Protein AF-0000000069108229 (afdb_homodimer)

Organism: Magallana gigas (NCBI:txid29159)

Foldseek 3Di:
DQLVLQLLVVLLVCVVVVHPAFFSLVSNVVSCVVPPVLQADDVVVVVSCVVSVPTGTSLVVLCVCVVNDPPCSVVSNVVSVVVCVPCVVVVVVVVVVCVVVVVPDSHHD/DQLVLQLLVVLLVCVVVVHPAFFSLVSNVVSCVVPPVLQADDVVVVVSCVVSVPTGTSLVVLCVCVVNDPPCSVVSNVVSVVVCVPCVVVVVVVVVVCVVVVVPDSHHD

Sequence (218 aa):
LNFLRTFMQILIKEYREGSKEESMKHIINAAYEATLKKYHGFIVKKVFSGVSGFAPYRKDYLLKMALGKEGQEEQVIKDMEAYLDTMSPVIDVMSQLYKDKGLDTDEKVLNFLRTFMQILIKEYREGSKEESMKHIINAAYEATLKKYHGFIVKKVFSGVSGFAPYRKDYLLKMALGKEGQEEQVIKDMEAYLDTMSPVIDVMSQLYKDKGLDTDEKV

InterPro domains:
  IPR014830 Glycolipid transfer protein domain [PF08718] (1-65)
  IPR014830 Glycolipid transfer protein domain [PTHR10219] (1-95)
  IPR036497 Glycolipid transfer protein superfamily [G3DSA:1.10.3520.10] (1-109)
  IPR036497 Glycolipid transfer protein superfamily [SSF110004] (1-108)

pLDDT: mean 92.15, std 7.21, range [62.38, 98.25]

Secondary structure (DSSP, 8-state):
-HHHHHHHHHHHHHHHHT----B-HHHHHHHHHHHTGGG--HHHHHHHHHHHTTPPBHHHHHHHHTTT-TT-HHHHHHHHHHHHHHHHHHHHHHHHHHHHTT-------/-HHHHHHHHHHHHHHHHT----B-HHHHHHHHHHHTGGG--HHHHHHHHHHHTTPPBHHHHHHHHTTT-TT-HHHHHHHHHHHHHHHHHHHHHHHHHHHHTT-------

Radius of gyration: 17.84 Å; Cα contacts (8 Å, |Δi|>4): 189; chains: 2; bounding box: 44×44×38 Å

Nearest PDB structures (foldseek):
  1tfj-assembly1_A  TM=8.860E-01  e=2.848E-05  Bos taurus
  3s0i-assembly1_A-2  TM=8.609E-01  e=2.848E-05  Homo sapiens
  2evt-assembly1_A  TM=8.575E-01  e=3.657E-05  Homo sapiens
  3ric-assembly1_A  TM=8.061E-01  e=4.410E-05  Homo sapiens
  4gvt-assembly1_A  TM=7.821E-01  e=8.237E-05  Homo sapiens

Solvent-accessible surface area (backbone atoms only — not comparable to full-atom values): 11791 Å² total; per-residue (Å²): 107,65,42,57,51,43,32,49,51,49,50,45,49,40,59,74,69,62,58,85,74,44,67,35,40,65,44,53,49,52,19,36,63,74,59,48,46,72,36,41,30,72,68,55,46,37,58,48,49,29,54,49,73,44,47,49,42,46,69,59,33,42,29,46,56,40,73,67,40,81,92,35,53,66,57,52,48,48,51,53,50,55,49,46,69,64,43,48,63,53,52,50,52,50,53,49,53,34,51,72,69,61,67,66,56,76,60,62,82,107,64,41,59,51,44,32,48,50,49,49,47,50,39,59,74,68,62,57,84,72,44,67,34,39,65,44,53,50,51,20,36,63,74,59,47,48,73,36,42,30,71,66,54,47,38,58,48,50,29,53,47,73,44,47,48,42,46,69,60,33,44,29,46,56,40,72,67,39,80,92,36,53,67,57,52,48,50,51,51,48,55,48,46,70,64,43,47,64,53,52,52,53,51,53,50,52,33,50,74,69,61,68,66,58,76,60,62,82

Structure (mmCIF, N/CA/C/O backbone):
data_AF-0000000069108229-model_v1
#
loop_
_entity.id
_entity.type
_entity.pdbx_description
1 polymer 'GLTP domain-containing protein'
#
loop_
_atom_site.group_PDB
_atom_site.id
_atom_site.type_symbol
_atom_site.label_atom_id
_atom_site.label_alt_id
_atom_site.label_comp_id
_atom_site.label_asym_id
_atom_site.label_entity_id
_atom_site.label_seq_id
_atom_site.pdbx_PDB_ins_code
_atom_site.Cartn_x
_atom_site.Cartn_y
_atom_site.Cartn_z
_atom_site.occupancy
_atom_site.B_iso_or_equiv
_atom_site.auth_seq_id
_atom_site.auth_comp_id
_atom_site.auth_asym_id
_atom_site.auth_atom_id
_atom_site.pdbx_PDB_model_num
ATOM 1 N N . LEU A 1 1 ? -7.863 2.797 4.195 1 81.12 1 LEU A N 1
ATOM 2 C CA . LEU A 1 1 ? -7.879 4.168 4.695 1 81.12 1 LEU A CA 1
ATOM 3 C C . LEU A 1 1 ? -7.285 4.246 6.098 1 81.12 1 LEU A C 1
ATOM 5 O O . LEU A 1 1 ? -6.566 5.195 6.422 1 81.12 1 LEU A O 1
ATOM 9 N N . ASN A 1 2 ? -7.5 3.096 6.812 1 90.44 2 ASN A N 1
ATOM 10 C CA . ASN A 1 2 ? -6.941 3.115 8.164 1 90.44 2 ASN A CA 1
ATOM 11 C C . ASN A 1 2 ? -5.418 3.076 8.133 1 90.44 2 ASN A C 1
ATOM 13 O O . ASN A 1 2 ? -4.762 3.719 8.961 1 90.44 2 ASN A O 1
ATOM 17 N N . PHE A 1 3 ? -4.941 2.34 7.195 1 94.69 3 PHE A N 1
ATOM 18 C CA . PHE A 1 3 ? -3.492 2.266 7.051 1 94.69 3 PHE A CA 1
ATOM 19 C C . PHE A 1 3 ? -2.91 3.637 6.73 1 94.69 3 PHE A C 1
ATOM 21 O O . PHE A 1 3 ? -1.978 4.094 7.395 1 94.69 3 PHE A O 1
ATOM 28 N N . LEU A 1 4 ? -3.465 4.34 5.77 1 95.5 4 LEU A N 1
ATOM 29 C CA . LEU A 1 4 ? -2.973 5.641 5.332 1 95.5 4 LEU A CA 1
ATOM 30 C C . LEU A 1 4 ? -3.072 6.664 6.461 1 95.5 4 LEU A C 1
ATOM 32 O O . LEU A 1 4 ? -2.15 7.457 6.668 1 95.5 4 LEU A O 1
ATOM 36 N N . ARG A 1 5 ? -4.16 6.59 7.113 1 96 5 ARG A N 1
ATOM 37 C CA . ARG A 1 5 ? -4.348 7.492 8.242 1 96 5 ARG A CA 1
ATOM 38 C C . ARG A 1 5 ? -3.262 7.285 9.297 1 96 5 ARG A C 1
ATOM 40 O O . ARG A 1 5 ? -2.617 8.242 9.727 1 96 5 ARG A O 1
ATOM 47 N N . THR A 1 6 ? -3.041 6.051 9.703 1 97.38 6 THR A N 1
ATOM 48 C CA . THR A 1 6 ? -2.055 5.73 10.727 1 97.38 6 THR A CA 1
ATOM 49 C C . THR A 1 6 ? -0.646 6.07 10.242 1 97.38 6 THR A C 1
ATOM 51 O O . THR A 1 6 ? 0.153 6.629 11 1 97.38 6 THR A O 1
ATOM 54 N N . PHE A 1 7 ? -0.362 5.766 9.008 1 97.62 7 PHE A N 1
ATOM 55 C CA . PHE A 1 7 ? 0.916 6.102 8.391 1 97.62 7 PHE A CA 1
ATOM 56 C C . PHE A 1 7 ? 1.184 7.602 8.484 1 97.62 7 PHE A C 1
ATOM 58 O O . PHE A 1 7 ? 2.236 8.016 8.969 1 97.62 7 PHE A O 1
ATOM 65 N N . MET A 1 8 ? 0.216 8.43 8.109 1 97.94 8 MET A N 1
ATOM 66 C CA . MET A 1 8 ? 0.376 9.883 8.125 1 97.94 8 MET A CA 1
ATOM 67 C C . MET A 1 8 ? 0.5 10.406 9.555 1 97.94 8 MET A C 1
ATOM 69 O O . MET A 1 8 ? 1.274 11.328 9.82 1 97.94 8 MET A O 1
ATOM 73 N N . GLN A 1 9 ? -0.278 9.797 10.422 1 98.19 9 GLN A N 1
ATOM 74 C CA . GLN A 1 9 ? -0.229 10.219 11.812 1 98.19 9 GLN A CA 1
ATOM 75 C C . GLN A 1 9 ? 1.161 10.008 12.406 1 98.19 9 GLN A C 1
ATOM 77 O O . GLN A 1 9 ? 1.698 10.891 13.078 1 98.19 9 GLN A O 1
ATOM 82 N N . ILE A 1 10 ? 1.743 8.875 12.188 1 98.19 10 ILE A N 1
ATOM 83 C CA . ILE A 1 10 ? 3.066 8.562 12.711 1 98.19 10 ILE A CA 1
ATOM 84 C C . ILE A 1 10 ? 4.109 9.477 12.062 1 98.19 10 ILE A C 1
ATOM 86 O O . ILE A 1 10 ? 4.977 10.023 12.742 1 98.19 10 ILE A O 1
ATOM 90 N N . LEU A 1 11 ? 4.016 9.664 10.758 1 97.75 11 LEU A N 1
ATOM 91 C CA . LEU A 1 11 ? 4.949 10.523 10.031 1 97.75 11 LEU A CA 1
ATOM 92 C C . LEU A 1 11 ? 4.906 11.945 10.57 1 97.75 11 LEU A C 1
ATOM 94 O O . LEU A 1 11 ? 5.949 12.539 10.859 1 97.75 11 LEU A O 1
ATOM 98 N N . ILE A 1 12 ? 3.715 12.484 10.734 1 98 12 ILE A N 1
ATOM 99 C CA . ILE A 1 12 ? 3.52 13.844 11.227 1 98 12 ILE A CA 1
ATOM 100 C C . ILE A 1 12 ? 4.09 13.969 12.633 1 98 12 ILE A C 1
ATOM 102 O O . ILE A 1 12 ? 4.805 14.93 12.938 1 98 12 ILE A O 1
ATOM 106 N N . LYS A 1 13 ? 3.709 13.008 13.461 1 98.12 13 LYS A N 1
ATOM 107 C CA . LYS A 1 13 ? 4.195 13.031 14.844 1 98.12 13 LYS A CA 1
ATOM 108 C C . LYS A 1 13 ? 5.719 13.055 14.883 1 98.12 13 LYS A C 1
ATOM 110 O O . LYS A 1 13 ? 6.309 13.867 15.602 1 98.12 13 LYS A O 1
ATOM 115 N N . GLU A 1 14 ? 6.34 12.211 14.172 1 97.06 14 GLU A N 1
ATOM 116 C CA . GLU A 1 14 ? 7.797 12.156 14.172 1 97.06 14 GLU A CA 1
ATOM 117 C C . GLU A 1 14 ? 8.398 13.445 13.625 1 97.06 14 GLU A C 1
ATOM 119 O O . GLU A 1 14 ? 9.422 13.93 14.125 1 97.06 14 GLU A O 1
ATOM 124 N N . TYR A 1 15 ? 7.797 13.906 12.586 1 96.44 15 TYR A N 1
ATOM 125 C CA . TYR A 1 15 ? 8.266 15.164 12.016 1 96.44 15 TYR A CA 1
ATOM 126 C C . TYR A 1 15 ? 8.188 16.297 13.031 1 96.44 15 TYR A C 1
ATOM 128 O O . 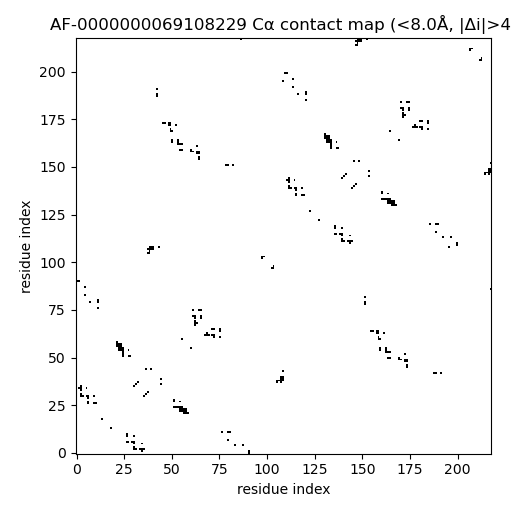TYR A 1 15 ? 9.148 17.047 13.203 1 96.44 15 TYR A O 1
ATOM 136 N N . ARG A 1 16 ? 7.066 16.391 13.727 1 97.19 16 ARG A N 1
ATOM 137 C CA . ARG A 1 16 ? 6.828 17.453 14.695 1 97.19 16 ARG A CA 1
ATOM 138 C C . ARG A 1 16 ? 7.738 17.297 15.906 1 97.19 16 ARG A C 1
ATOM 140 O O . ARG A 1 16 ? 8.148 18.297 16.516 1 97.19 16 ARG A O 1
ATOM 147 N N . GLU A 1 17 ? 8.109 16.125 16.25 1 97.19 17 GLU A N 1
ATOM 148 C CA . GLU A 1 17 ? 8.984 15.859 17.391 1 97.19 17 GLU A CA 1
ATOM 149 C C . GLU A 1 17 ? 10.445 16.078 17.016 1 97.19 17 GLU A C 1
ATOM 151 O O . GLU A 1 17 ? 11.32 16.047 17.891 1 97.19 17 GLU A O 1
ATOM 156 N N . GLY A 1 18 ? 10.727 16.297 15.82 1 94.88 18 GLY A N 1
ATOM 157 C CA . GLY A 1 18 ? 12.102 16.516 15.391 1 94.88 18 GLY A CA 1
ATOM 158 C C . GLY A 1 18 ? 12.945 15.266 15.414 1 94.88 18 GLY A C 1
ATOM 159 O O . GLY A 1 18 ? 14.133 15.312 15.758 1 94.88 18 GLY A O 1
ATOM 160 N N . SER A 1 19 ? 12.32 14.18 15.102 1 93.06 19 SER A N 1
ATOM 161 C CA . SER A 1 19 ? 13.039 12.906 15.109 1 93.06 19 SER A CA 1
ATOM 162 C C . SER A 1 19 ? 14.211 12.93 14.125 1 93.06 19 SER A C 1
ATOM 164 O O . SER A 1 19 ? 14.086 13.469 13.023 1 93.06 19 SER A O 1
ATOM 166 N N . LYS A 1 20 ? 15.297 12.281 14.516 1 92.94 20 LYS A N 1
ATOM 167 C CA . LYS A 1 20 ? 16.484 12.195 13.656 1 92.94 20 LYS A CA 1
ATOM 168 C C . LYS A 1 20 ? 16.453 10.93 12.812 1 92.94 20 LYS A C 1
ATOM 170 O O . LYS A 1 20 ? 17.312 10.734 11.953 1 92.94 20 LYS A O 1
ATOM 175 N N . GLU A 1 21 ? 15.438 10.102 13.078 1 90.19 21 GLU A N 1
ATOM 176 C CA . GLU A 1 21 ? 15.297 8.891 12.273 1 90.19 21 GLU A CA 1
ATOM 177 C C . GLU A 1 21 ? 14.906 9.219 10.836 1 90.19 21 GLU A C 1
ATOM 179 O O . GLU A 1 21 ? 13.883 9.859 10.602 1 90.19 21 GLU A O 1
ATOM 184 N N . GLU A 1 22 ? 15.734 8.703 9.914 1 90.88 22 GLU A N 1
ATOM 185 C CA . GLU A 1 22 ? 15.5 9.078 8.523 1 90.88 22 GLU A CA 1
ATOM 186 C C . GLU A 1 22 ? 14.734 7.984 7.781 1 90.88 22 GLU A C 1
ATOM 188 O O . GLU A 1 22 ? 13.945 8.281 6.875 1 90.88 22 GLU A O 1
ATOM 193 N N . SER A 1 23 ? 14.961 6.781 8.227 1 92.56 23 SER A N 1
ATOM 194 C CA . SER A 1 23 ? 14.258 5.699 7.547 1 92.56 23 SER A CA 1
ATOM 195 C C . SER A 1 23 ? 12.773 5.703 7.887 1 92.56 23 SER A C 1
ATOM 197 O O . SER A 1 23 ? 12.398 5.902 9.047 1 92.56 23 SER A O 1
ATOM 199 N N . MET A 1 24 ? 11.93 5.48 6.895 1 95.81 24 MET A N 1
ATOM 200 C CA . MET A 1 24 ? 10.484 5.453 7.121 1 95.81 24 MET A CA 1
ATOM 201 C C . MET A 1 24 ? 9.992 4.023 7.305 1 95.81 24 MET A C 1
ATOM 203 O O . MET A 1 24 ? 8.789 3.791 7.469 1 95.81 24 MET A O 1
ATOM 207 N N . LYS A 1 25 ? 10.867 3.059 7.238 1 94.94 25 LYS A N 1
ATOM 208 C CA . LYS A 1 25 ? 10.492 1.651 7.344 1 94.94 25 LYS A CA 1
ATOM 209 C C . LYS A 1 25 ? 9.672 1.392 8.602 1 94.94 25 LYS A C 1
ATOM 211 O O . LYS A 1 25 ? 8.648 0.706 8.555 1 94.94 25 LYS A O 1
ATOM 216 N N . HIS A 1 26 ? 10.141 1.94 9.68 1 96.69 26 HIS A N 1
ATOM 217 C CA . HIS A 1 26 ? 9.445 1.69 10.938 1 96.69 26 HIS A CA 1
ATOM 218 C C . HIS A 1 26 ? 8.062 2.324 10.938 1 96.69 26 HIS A C 1
ATOM 220 O O . HIS A 1 26 ? 7.137 1.804 11.57 1 96.69 26 HIS A O 1
ATOM 226 N N . ILE A 1 27 ? 7.875 3.455 10.25 1 97.19 27 ILE A N 1
ATOM 227 C CA . ILE A 1 27 ? 6.578 4.113 10.148 1 97.19 27 ILE A CA 1
ATOM 228 C C . ILE A 1 27 ? 5.609 3.232 9.359 1 97.19 27 ILE A C 1
ATOM 230 O O . ILE A 1 27 ? 4.492 2.971 9.812 1 97.19 27 ILE A O 1
ATOM 234 N N . ILE A 1 28 ? 6.102 2.711 8.227 1 96.88 28 ILE A N 1
ATOM 235 C CA . ILE A 1 28 ? 5.293 1.866 7.355 1 96.88 28 ILE A CA 1
ATOM 236 C C . ILE A 1 28 ? 4.934 0.572 8.078 1 96.88 28 ILE A C 1
ATOM 238 O O . ILE A 1 28 ? 3.768 0.168 8.102 1 96.88 28 ILE A O 1
ATOM 242 N N . ASN A 1 29 ? 5.855 -0.024 8.727 1 97.06 29 ASN A N 1
ATOM 243 C CA . ASN A 1 29 ? 5.625 -1.288 9.414 1 97.06 29 ASN A CA 1
ATOM 244 C C . ASN A 1 29 ? 4.699 -1.111 10.617 1 97.06 29 ASN A C 1
ATOM 246 O O . ASN A 1 29 ? 3.861 -1.972 10.891 1 97.06 29 ASN A O 1
ATOM 250 N N . ALA A 1 30 ? 4.879 -0.021 11.352 1 97.5 30 ALA A N 1
ATOM 251 C CA . ALA A 1 30 ? 4.004 0.238 12.492 1 97.5 30 ALA A CA 1
ATOM 252 C C . ALA A 1 30 ? 2.557 0.419 12.039 1 97.5 30 ALA A C 1
ATOM 254 O O . ALA A 1 30 ? 1.635 -0.113 12.664 1 97.5 30 ALA A O 1
ATOM 255 N N . ALA A 1 31 ? 2.387 1.203 10.984 1 97.44 31 ALA A N 1
ATOM 256 C CA . ALA A 1 31 ? 1.04 1.386 10.445 1 97.44 31 ALA A CA 1
ATOM 257 C C . ALA A 1 31 ? 0.45 0.058 9.977 1 97.44 31 ALA A C 1
ATOM 259 O O . ALA A 1 31 ? -0.721 -0.232 10.234 1 97.44 31 ALA A O 1
ATOM 260 N N . TYR A 1 32 ? 1.235 -0.779 9.352 1 96.81 32 TYR A N 1
ATOM 261 C CA . TYR A 1 32 ? 0.807 -2.08 8.852 1 96.81 32 TYR A CA 1
ATOM 262 C C . TYR A 1 32 ? 0.392 -2.994 10 1 96.81 32 TYR A C 1
ATOM 264 O O . TYR A 1 32 ? -0.683 -3.598 9.969 1 96.81 32 TYR A O 1
ATOM 272 N N . GLU A 1 33 ? 1.222 -3.092 11 1 97.38 33 GLU A N 1
ATOM 273 C CA . GLU A 1 33 ? 0.964 -3.941 12.156 1 97.38 33 GLU A CA 1
ATOM 274 C C . GLU A 1 33 ? -0.32 -3.527 12.867 1 97.38 33 GLU A C 1
ATOM 276 O O . GLU A 1 33 ? -1.097 -4.379 13.305 1 97.38 33 GLU A O 1
ATOM 281 N N . ALA A 1 34 ? -0.604 -2.283 12.844 1 96.44 34 ALA A N 1
ATOM 282 C CA . ALA A 1 34 ? -1.733 -1.761 13.609 1 96.44 34 ALA A CA 1
ATOM 283 C C . ALA A 1 34 ? -3.035 -1.891 12.82 1 96.44 34 ALA A C 1
ATOM 285 O O . ALA A 1 34 ? -4.125 -1.84 13.398 1 96.44 34 ALA A O 1
ATOM 286 N N . THR A 1 35 ? -2.969 -2.086 11.5 1 93.56 35 THR A N 1
ATOM 287 C CA . THR A 1 35 ? -4.211 -1.896 10.758 1 93.56 35 THR A CA 1
ATOM 288 C C . THR A 1 35 ? -4.488 -3.09 9.852 1 93.56 35 THR A C 1
ATOM 290 O O . THR A 1 35 ? -5.629 -3.549 9.75 1 93.56 35 THR A O 1
ATOM 293 N N . LEU A 1 36 ? -3.414 -3.609 9.148 1 92.69 36 LEU A N 1
ATOM 294 C CA . LEU A 1 36 ? -3.697 -4.52 8.039 1 92.69 36 LEU A CA 1
ATOM 295 C C . LEU A 1 36 ? -3.191 -5.922 8.344 1 92.69 36 LEU A C 1
ATOM 297 O O . LEU A 1 36 ? -3.775 -6.91 7.895 1 92.69 36 LEU A O 1
ATOM 301 N N . LYS A 1 37 ? -2.207 -6.055 9.102 1 95 37 LYS A N 1
ATOM 302 C CA . LYS A 1 37 ? -1.477 -7.305 9.266 1 95 37 LYS A CA 1
ATOM 303 C C . LYS A 1 37 ? -2.396 -8.422 9.75 1 95 37 LYS A C 1
ATOM 305 O O . LYS A 1 37 ? -2.295 -9.562 9.297 1 95 37 LYS A O 1
ATOM 310 N N . LYS A 1 38 ? -3.299 -8.141 10.555 1 92.94 38 LYS A N 1
ATOM 311 C CA . LYS A 1 38 ? -4.148 -9.148 11.188 1 92.94 38 LYS A CA 1
ATOM 312 C C . LYS A 1 38 ? -5.09 -9.789 10.172 1 92.94 38 LYS A C 1
ATOM 314 O O . LYS A 1 38 ? -5.578 -10.906 10.383 1 92.94 38 LYS A O 1
ATOM 319 N N . TYR A 1 39 ? -5.363 -9.141 9.055 1 90.69 39 TYR A N 1
ATOM 320 C CA . TYR A 1 39 ? -6.289 -9.648 8.047 1 90.69 39 TYR A CA 1
ATOM 321 C C . TYR A 1 39 ? -5.539 -10.367 6.93 1 90.69 39 TYR A C 1
ATOM 323 O O . TYR A 1 39 ? -6.152 -11 6.066 1 90.69 39 TYR A O 1
ATOM 331 N N . HIS A 1 40 ? -4.172 -10.281 6.914 1 92.44 40 HIS A N 1
ATOM 332 C CA . HIS A 1 40 ? -3.385 -10.742 5.781 1 92.44 40 HIS A CA 1
ATOM 333 C C . HIS A 1 40 ? -2.701 -12.07 6.09 1 92.44 40 HIS A C 1
ATOM 335 O O . HIS A 1 40 ? -2.066 -12.219 7.137 1 92.44 40 HIS A O 1
ATOM 341 N N . GLY A 1 41 ? -2.893 -13.055 5.223 1 92.94 41 GLY A N 1
ATOM 342 C CA . GLY A 1 41 ? -2.191 -14.32 5.336 1 92.94 41 GLY A CA 1
ATOM 343 C C . GLY A 1 41 ? -0.731 -14.234 4.934 1 92.94 41 GLY A C 1
ATOM 344 O O . GLY A 1 41 ? -0.225 -13.141 4.652 1 92.94 41 GLY A O 1
ATOM 345 N N . PHE A 1 42 ? -0.164 -15.359 4.855 1 92.62 42 PHE A N 1
ATOM 346 C CA . PHE A 1 42 ? 1.283 -15.453 4.703 1 92.62 42 PHE A CA 1
ATOM 347 C C . PHE A 1 42 ? 1.731 -14.828 3.391 1 92.62 42 PHE A C 1
ATOM 349 O O . PHE A 1 42 ? 2.693 -14.055 3.361 1 92.62 42 PHE A O 1
ATOM 356 N N . ILE A 1 43 ? 1.078 -15.07 2.326 1 93.19 43 ILE A N 1
ATOM 357 C CA . ILE A 1 43 ? 1.525 -14.586 1.023 1 93.19 43 ILE A CA 1
ATOM 358 C C . ILE A 1 43 ? 1.393 -13.07 0.959 1 93.19 43 ILE A C 1
ATOM 360 O O . ILE A 1 43 ? 2.316 -12.375 0.526 1 93.19 43 ILE A O 1
ATOM 364 N N . VAL A 1 44 ? 0.279 -12.516 1.355 1 94.44 44 VAL A N 1
ATOM 365 C CA . VAL A 1 44 ? 0.054 -11.078 1.313 1 94.44 44 VAL A CA 1
ATOM 366 C C . VAL A 1 44 ? 1.055 -10.367 2.225 1 94.44 44 VAL A C 1
ATOM 368 O O . VAL A 1 44 ? 1.597 -9.32 1.867 1 94.44 44 VAL A O 1
ATOM 371 N N . LYS A 1 45 ? 1.347 -10.961 3.391 1 95.19 45 LYS A N 1
ATOM 372 C CA . LYS A 1 45 ? 2.357 -10.414 4.289 1 95.19 45 LYS A CA 1
ATOM 373 C C . LYS A 1 45 ? 3.73 -10.391 3.627 1 95.19 45 LYS A C 1
ATOM 375 O O . LYS A 1 45 ? 4.488 -9.43 3.785 1 95.19 45 LYS A O 1
ATOM 380 N N . LYS A 1 46 ? 3.998 -11.367 2.916 1 94.12 46 LYS A N 1
ATOM 381 C CA . LYS A 1 46 ? 5.273 -11.445 2.209 1 94.12 46 LYS A CA 1
ATOM 382 C C . LYS A 1 46 ? 5.359 -10.398 1.105 1 94.12 46 LYS A C 1
ATOM 384 O O . LYS A 1 46 ? 6.395 -9.75 0.935 1 94.12 46 LYS A O 1
ATOM 389 N N . VAL A 1 47 ? 4.328 -10.227 0.342 1 94 47 VAL A N 1
ATOM 390 C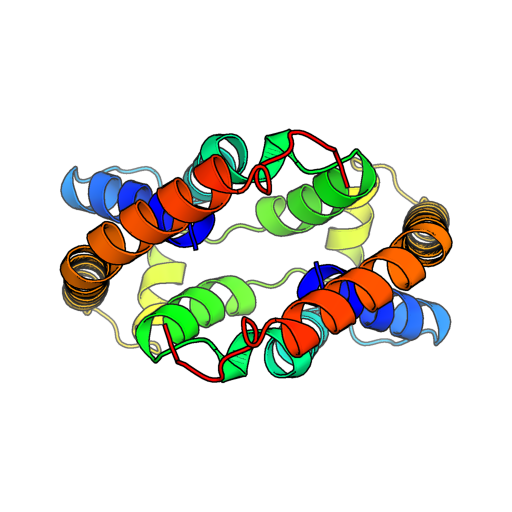 CA . VAL A 1 47 ? 4.277 -9.219 -0.71 1 94 47 VAL A CA 1
ATOM 391 C C . VAL A 1 47 ? 4.477 -7.832 -0.103 1 94 47 VAL A C 1
ATOM 393 O O . VAL A 1 47 ? 5.25 -7.023 -0.623 1 94 47 VAL A O 1
ATOM 396 N N . PHE A 1 48 ? 3.812 -7.625 1.031 1 93.62 48 PHE A N 1
ATOM 397 C CA . PHE A 1 48 ? 3.945 -6.336 1.698 1 93.62 48 PHE A CA 1
ATOM 398 C C . PHE A 1 48 ? 5.371 -6.129 2.191 1 93.62 48 PHE A C 1
ATOM 400 O O . PHE A 1 48 ? 5.934 -5.039 2.041 1 93.62 48 PHE A O 1
ATOM 407 N N . SER A 1 49 ? 5.941 -7.102 2.764 1 91.19 49 SER A N 1
ATOM 408 C CA . SER A 1 49 ? 7.297 -7.012 3.291 1 91.19 49 SER A CA 1
ATOM 409 C C . SER A 1 49 ? 8.305 -6.707 2.186 1 91.19 49 SER A C 1
ATOM 411 O O . SER A 1 49 ? 9.273 -5.98 2.406 1 91.19 49 SER A O 1
ATOM 413 N N . GLY A 1 50 ? 8.109 -7.211 1.021 1 90.81 50 GLY A N 1
ATOM 414 C CA . GLY A 1 50 ? 8.945 -6.91 -0.128 1 90.81 50 GLY A CA 1
ATOM 415 C C . GLY A 1 50 ? 8.977 -5.438 -0.48 1 90.81 50 GLY A C 1
ATOM 416 O O . GLY A 1 50 ? 10.031 -4.898 -0.832 1 90.81 50 GLY A O 1
ATOM 417 N N . VAL A 1 51 ? 7.848 -4.824 -0.371 1 89.5 51 VAL A N 1
ATOM 418 C CA . VAL A 1 51 ? 7.762 -3.412 -0.73 1 89.5 51 VAL A CA 1
ATOM 419 C C . VAL A 1 51 ? 8.281 -2.551 0.419 1 89.5 51 VAL A C 1
ATOM 421 O O . VAL A 1 51 ? 9.094 -1.647 0.209 1 89.5 51 VAL A O 1
ATOM 424 N N . SER A 1 52 ? 7.871 -2.875 1.648 1 90.88 52 SER A N 1
ATOM 425 C CA . SER A 1 52 ? 8.227 -2.08 2.82 1 90.88 52 SER A CA 1
ATOM 426 C C . SER A 1 52 ? 9.727 -2.119 3.084 1 90.88 52 SER A C 1
ATOM 428 O O . SER A 1 52 ? 10.281 -1.198 3.688 1 90.88 52 SER A O 1
ATOM 430 N N . GLY A 1 53 ? 10.383 -3.111 2.58 1 89.88 53 GLY A N 1
ATOM 431 C CA . GLY A 1 53 ? 11.82 -3.223 2.723 1 89.88 53 GLY A CA 1
ATOM 432 C C . GLY A 1 53 ? 12.586 -2.17 1.938 1 89.88 53 GLY A C 1
ATOM 433 O O . GLY A 1 53 ? 13.773 -1.947 2.178 1 89.88 53 GLY A O 1
ATOM 434 N N . PHE A 1 54 ? 11.898 -1.551 1.047 1 90 54 PHE A N 1
ATOM 435 C CA . PHE A 1 54 ? 12.5 -0.513 0.218 1 90 54 PHE A CA 1
ATOM 436 C C . PHE A 1 54 ? 11.906 0.853 0.545 1 90 54 PHE A C 1
ATOM 438 O O . PHE A 1 54 ? 11.82 1.724 -0.323 1 90 54 PHE A O 1
ATOM 445 N N . ALA A 1 55 ? 11.508 0.992 1.771 1 92.56 55 ALA A N 1
ATOM 446 C CA . ALA A 1 55 ? 10.953 2.264 2.23 1 92.56 55 ALA A CA 1
ATOM 447 C C . ALA A 1 55 ? 11.938 3.406 1.994 1 92.56 55 ALA A C 1
ATOM 449 O O . ALA A 1 55 ? 13.148 3.24 2.176 1 92.56 55 ALA A O 1
ATOM 450 N N . PRO A 1 56 ? 11.414 4.535 1.649 1 94.38 56 PRO A N 1
ATOM 451 C CA . PRO A 1 56 ? 12.281 5.695 1.43 1 94.38 56 PRO A CA 1
ATOM 452 C C . PRO A 1 56 ? 12.781 6.316 2.734 1 94.38 56 PRO A C 1
ATOM 454 O O . PRO A 1 56 ? 12.328 5.934 3.816 1 94.38 56 PRO A O 1
ATOM 457 N N . TYR A 1 57 ? 13.758 7.23 2.482 1 94.75 57 TYR A N 1
ATOM 458 C CA . TYR A 1 57 ? 14.102 8.141 3.566 1 94.75 57 TYR A CA 1
ATOM 459 C C . TYR A 1 57 ? 13.086 9.273 3.666 1 94.75 57 TYR A C 1
ATOM 461 O O . TYR A 1 57 ? 12.539 9.719 2.654 1 94.75 57 TYR A O 1
ATOM 469 N N . ARG A 1 58 ? 12.914 9.773 4.895 1 95.06 58 ARG A N 1
ATOM 470 C CA . ARG A 1 58 ? 11.898 10.789 5.164 1 95.06 58 ARG A CA 1
ATOM 471 C C . ARG A 1 58 ? 12.125 12.031 4.312 1 95.06 58 ARG A C 1
ATOM 473 O O . ARG A 1 58 ? 11.18 12.555 3.713 1 95.06 58 ARG A O 1
ATOM 480 N N . LYS A 1 59 ? 13.367 12.484 4.25 1 94 59 LYS A N 1
ATOM 481 C CA . LYS A 1 59 ? 13.68 13.695 3.494 1 94 59 LYS A CA 1
ATOM 482 C C . LYS A 1 59 ? 13.328 13.531 2.018 1 94 59 LYS A C 1
ATOM 484 O O . LYS A 1 59 ? 12.719 14.414 1.414 1 94 59 LYS A O 1
ATOM 489 N N . ASP A 1 60 ? 13.703 12.406 1.477 1 95.19 60 ASP A N 1
ATOM 490 C CA . ASP A 1 60 ? 13.422 12.133 0.069 1 95.19 60 ASP A CA 1
ATOM 491 C C . ASP A 1 60 ? 11.922 11.992 -0.175 1 95.19 60 ASP A C 1
ATOM 493 O O . ASP A 1 60 ? 11.406 12.445 -1.203 1 95.19 60 ASP A O 1
ATOM 497 N N . TYR A 1 61 ? 11.258 11.367 0.715 1 96.62 61 TYR A N 1
ATOM 498 C CA . TYR A 1 61 ? 9.82 11.172 0.601 1 96.62 61 TYR A CA 1
ATOM 499 C C . TYR A 1 61 ? 9.086 12.508 0.612 1 96.62 61 TYR A C 1
ATOM 501 O O . TYR A 1 61 ? 8.242 12.766 -0.248 1 96.62 61 TYR A O 1
ATOM 509 N N . LEU A 1 62 ? 9.414 13.352 1.543 1 95.94 62 LEU A N 1
ATOM 510 C CA . LEU A 1 62 ? 8.766 14.648 1.65 1 95.94 62 LEU A CA 1
ATOM 511 C C . LEU A 1 62 ? 9.078 15.523 0.441 1 95.94 62 LEU A C 1
ATOM 513 O O . LEU A 1 62 ? 8.227 16.281 -0.029 1 95.94 62 LEU A O 1
ATOM 517 N N . LEU A 1 63 ? 10.328 15.414 -0.036 1 95.44 63 LEU A N 1
ATOM 518 C CA . LEU A 1 63 ? 10.703 16.141 -1.245 1 95.44 63 LEU A CA 1
ATOM 519 C C . LEU A 1 63 ? 9.859 15.688 -2.434 1 95.44 63 LEU A C 1
ATOM 521 O O . LEU A 1 63 ? 9.383 16.516 -3.211 1 95.44 63 LEU A O 1
ATOM 525 N N . LYS A 1 64 ? 9.648 14.414 -2.484 1 94 64 LYS A N 1
ATOM 526 C CA . LYS A 1 64 ? 8.836 13.875 -3.57 1 94 64 LYS A CA 1
ATOM 527 C C . LYS A 1 64 ? 7.395 14.359 -3.471 1 94 64 LYS A C 1
ATOM 529 O O . LYS A 1 64 ? 6.793 14.742 -4.473 1 94 64 LYS A O 1
ATOM 534 N N . MET A 1 65 ? 6.883 14.375 -2.311 1 95.12 65 MET A N 1
ATOM 535 C CA . MET A 1 65 ? 5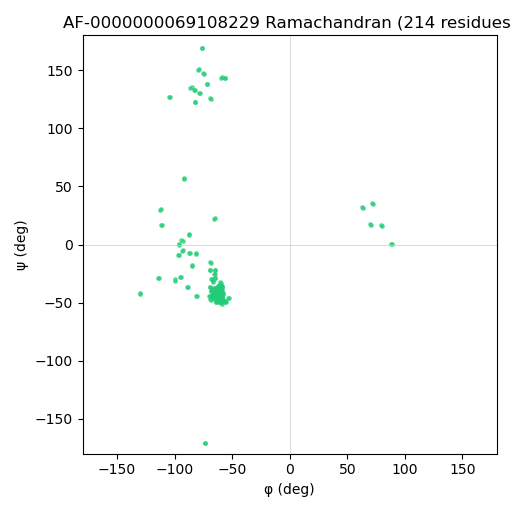.508 14.828 -2.098 1 95.12 65 MET A CA 1
ATOM 536 C C . MET A 1 65 ? 5.363 16.312 -2.43 1 95.12 65 MET A C 1
ATOM 538 O O . MET A 1 65 ? 4.27 16.766 -2.771 1 95.12 65 MET A O 1
ATOM 542 N N . ALA A 1 66 ? 6.449 16.969 -2.322 1 94 66 ALA A N 1
ATOM 543 C CA . ALA A 1 66 ? 6.449 18.391 -2.645 1 94 66 ALA A CA 1
ATOM 544 C C . ALA A 1 66 ? 6.715 18.609 -4.129 1 94 66 ALA A C 1
ATOM 546 O O . ALA A 1 66 ? 7.016 19.734 -4.551 1 94 66 ALA A O 1
ATOM 547 N N . LEU A 1 67 ? 6.707 17.547 -4.883 1 91.31 67 LEU A N 1
ATOM 548 C CA . LEU A 1 67 ? 6.922 17.609 -6.324 1 91.31 67 LEU A CA 1
ATOM 549 C C . LEU A 1 67 ? 8.312 18.141 -6.648 1 91.31 67 LEU A C 1
ATOM 551 O O . LEU A 1 67 ? 8.484 18.922 -7.594 1 91.31 67 LEU A O 1
ATOM 555 N N . GLY A 1 68 ? 9.242 17.828 -5.754 1 91.31 68 GLY A N 1
ATOM 556 C CA . GLY A 1 68 ? 10.633 18.156 -6.012 1 91.31 68 GLY A CA 1
ATOM 557 C C . GLY A 1 68 ? 11.016 19.547 -5.535 1 91.31 68 GLY A C 1
ATOM 558 O O . GLY A 1 68 ? 12.156 19.969 -5.707 1 91.31 68 GLY A O 1
ATOM 559 N N . LYS A 1 69 ? 10.078 20.234 -4.973 1 93.06 69 LYS A N 1
ATOM 560 C CA . LYS A 1 69 ? 10.375 21.578 -4.473 1 93.06 69 LYS A CA 1
ATOM 561 C C . LYS A 1 69 ? 11.023 21.516 -3.088 1 93.06 69 LYS A C 1
ATOM 563 O O . LYS A 1 69 ? 10.414 21.016 -2.139 1 93.06 69 LYS A O 1
ATOM 568 N N . GLU A 1 70 ? 12.18 22.094 -3.029 1 92.62 70 GLU A N 1
ATOM 569 C CA . GLU A 1 70 ? 12.922 22.078 -1.773 1 92.62 70 GLU A CA 1
ATOM 570 C C . GLU A 1 70 ? 12.328 23.062 -0.769 1 92.62 70 GLU A C 1
ATOM 572 O O . GLU A 1 70 ? 11.781 24.094 -1.154 1 92.62 70 GLU A O 1
ATOM 577 N N . GLY A 1 71 ? 12.391 22.75 0.493 1 93.19 71 GLY A N 1
ATOM 578 C CA . GLY A 1 71 ? 11.961 23.656 1.548 1 93.19 71 GLY A CA 1
ATOM 579 C C . GLY A 1 71 ? 10.461 23.672 1.754 1 93.19 71 GLY A C 1
ATOM 580 O O . GLY A 1 71 ? 9.914 24.609 2.324 1 93.19 71 GLY A O 1
ATOM 581 N N . GLN A 1 72 ? 9.758 22.703 1.251 1 94.88 72 GLN A N 1
ATOM 582 C CA . GLN A 1 72 ? 8.305 22.688 1.35 1 94.88 72 GLN A CA 1
ATOM 583 C C . GLN A 1 72 ? 7.832 21.562 2.275 1 94.88 72 GLN A C 1
ATOM 585 O O . GLN A 1 72 ? 6.66 21.172 2.246 1 94.88 72 GLN A O 1
ATOM 590 N N . GLU A 1 73 ? 8.719 21.031 3.078 1 94.56 73 GLU A N 1
ATOM 591 C CA . GLU A 1 73 ? 8.383 19.938 3.988 1 94.56 73 GLU A CA 1
ATOM 592 C C . GLU A 1 73 ? 7.258 20.344 4.938 1 94.56 73 GLU A C 1
ATOM 594 O O . GLU A 1 73 ? 6.32 19.578 5.164 1 94.56 73 GLU A O 1
ATOM 599 N N . GLU A 1 74 ? 7.324 21.547 5.434 1 96.75 74 GLU A N 1
ATOM 600 C CA . GLU A 1 74 ? 6.312 22.031 6.367 1 96.75 74 GLU A CA 1
ATOM 601 C C . GLU A 1 74 ? 4.938 22.094 5.711 1 96.75 74 GLU A C 1
ATOM 603 O O . GLU A 1 74 ? 3.936 21.734 6.328 1 96.75 74 GLU A O 1
ATOM 608 N N . GLN A 1 75 ? 4.934 22.547 4.512 1 97.25 75 GLN A N 1
ATOM 609 C CA . GLN A 1 75 ? 3.66 22.625 3.807 1 97.25 75 GLN A CA 1
ATOM 610 C C . GLN A 1 75 ? 3.072 21.234 3.574 1 97.25 75 GLN A C 1
ATOM 612 O O . GLN A 1 75 ? 1.862 21.047 3.697 1 97.25 75 GLN A O 1
ATOM 617 N N . VAL A 1 76 ? 3.881 20.297 3.227 1 96.81 76 VAL A N 1
ATOM 618 C CA . VAL A 1 76 ? 3.441 18.922 3.027 1 96.81 76 VAL A CA 1
ATOM 619 C C . VAL A 1 76 ? 2.822 18.391 4.316 1 96.81 76 VAL A C 1
ATOM 621 O O . VAL A 1 76 ? 1.746 17.781 4.293 1 96.81 76 VAL A O 1
ATOM 624 N N . ILE A 1 77 ? 3.475 18.625 5.406 1 97.75 77 ILE A N 1
ATOM 625 C CA . ILE A 1 77 ? 3.01 18.156 6.711 1 97.75 77 ILE A CA 1
ATOM 626 C C . ILE A 1 77 ? 1.675 18.828 7.047 1 97.75 77 ILE A C 1
ATOM 628 O O . ILE A 1 77 ? 0.737 18.156 7.488 1 97.75 77 ILE A O 1
ATOM 632 N N . LYS A 1 78 ? 1.562 20.062 6.773 1 98 78 LYS A N 1
ATOM 633 C CA . LYS A 1 78 ? 0.325 20.797 7.039 1 98 78 LYS A CA 1
ATOM 634 C C . LYS A 1 78 ? -0.819 20.266 6.18 1 98 78 LYS A C 1
ATOM 636 O O . LYS A 1 78 ? -1.957 20.172 6.645 1 98 78 LYS A O 1
ATOM 641 N N . ASP A 1 79 ? -0.507 20 4.973 1 96.81 79 ASP A N 1
ATOM 642 C CA . ASP A 1 79 ? -1.516 19.422 4.09 1 96.81 79 ASP A CA 1
ATOM 643 C C . ASP A 1 79 ? -2.021 18.078 4.633 1 96.81 79 ASP A C 1
ATOM 645 O O . ASP A 1 79 ? -3.225 17.812 4.605 1 96.81 79 ASP A O 1
ATOM 649 N N . MET A 1 80 ? -1.123 17.25 5.105 1 97.12 80 MET A N 1
ATOM 650 C CA . MET A 1 80 ? -1.503 15.953 5.68 1 97.12 80 MET A CA 1
ATOM 651 C C . MET A 1 80 ? -2.338 16.141 6.941 1 97.12 80 MET A C 1
ATOM 653 O O . MET A 1 80 ? -3.316 15.43 7.156 1 97.12 80 MET A O 1
ATOM 657 N N . GLU A 1 81 ? -1.937 17.094 7.711 1 98.25 81 GLU A N 1
ATOM 658 C CA . GLU A 1 81 ? -2.695 17.391 8.922 1 98.25 81 GLU A CA 1
ATOM 659 C C . GLU A 1 81 ? -4.121 17.812 8.586 1 98.25 81 GLU A C 1
ATOM 661 O O . GLU A 1 81 ? -5.078 17.359 9.211 1 98.25 81 GLU A O 1
ATOM 666 N N . ALA A 1 82 ? -4.219 18.719 7.68 1 97.88 82 ALA A N 1
ATOM 667 C CA . ALA A 1 82 ? -5.535 19.203 7.27 1 97.88 82 ALA A CA 1
ATOM 668 C C . ALA A 1 82 ? -6.398 18.062 6.738 1 97.88 82 ALA A C 1
ATOM 670 O O . ALA A 1 82 ? -7.59 17.984 7.043 1 97.88 82 ALA A O 1
ATOM 671 N N . TYR A 1 83 ? -5.824 17.234 5.949 1 97.06 83 TYR A N 1
ATOM 672 C CA . TYR A 1 83 ? -6.531 16.062 5.438 1 97.06 83 TYR A CA 1
ATOM 673 C C . TYR A 1 83 ? -7.039 15.195 6.578 1 97.06 83 TYR A C 1
ATOM 675 O O . TYR A 1 83 ? -8.203 14.781 6.582 1 97.06 83 TYR A O 1
ATOM 683 N N . LEU A 1 84 ? -6.156 14.906 7.543 1 97.19 84 LEU A N 1
ATOM 684 C CA . LEU A 1 84 ? -6.52 14.039 8.656 1 97.19 84 LEU A CA 1
ATOM 685 C C . LEU A 1 84 ? -7.621 14.672 9.5 1 97.19 84 LEU A C 1
ATOM 687 O O . LEU A 1 84 ? -8.492 13.969 10.023 1 97.19 84 LEU A O 1
ATOM 691 N N . ASP A 1 85 ? -7.594 15.953 9.68 1 97.12 85 ASP A N 1
ATOM 692 C CA . ASP A 1 85 ? -8.625 16.656 10.438 1 97.12 85 ASP A CA 1
ATOM 693 C C . ASP A 1 85 ? -10 16.438 9.828 1 97.12 85 ASP A C 1
ATOM 695 O O . ASP A 1 85 ? -11 16.328 10.555 1 97.12 85 ASP A O 1
ATOM 699 N N . THR A 1 86 ? -10.031 16.359 8.539 1 94.88 86 THR A N 1
ATOM 700 C CA . THR A 1 86 ? -11.297 16.219 7.824 1 94.88 86 THR A CA 1
ATOM 701 C C . THR A 1 86 ? -11.68 14.758 7.672 1 94.88 86 THR A C 1
ATOM 703 O O . THR A 1 86 ? -12.852 14.398 7.812 1 94.88 86 THR A O 1
ATOM 706 N N . MET A 1 87 ? -10.734 13.891 7.469 1 93.88 87 MET A N 1
ATOM 707 C CA . MET A 1 87 ? -11.039 12.523 7.047 1 93.88 87 MET A CA 1
ATOM 708 C C . MET A 1 87 ? -11.094 11.586 8.242 1 93.88 87 MET A C 1
ATOM 710 O O . MET A 1 87 ? -11.805 10.578 8.219 1 93.88 87 MET A O 1
ATOM 714 N N . SER A 1 88 ? -10.383 11.867 9.32 1 93.69 88 SER A N 1
ATOM 715 C CA . SER A 1 88 ? -10.289 10.945 10.453 1 93.69 88 SER A CA 1
ATOM 716 C C . SER A 1 88 ? -11.672 10.656 11.039 1 93.69 88 SER A C 1
ATOM 718 O O . SER A 1 88 ? -12.016 9.5 11.281 1 93.69 88 SER A O 1
ATOM 720 N N . PRO A 1 89 ? -12.5 11.703 11.234 1 94.19 89 PRO A N 1
ATOM 721 C CA . PRO A 1 89 ? -13.844 11.406 11.742 1 94.19 89 PRO A CA 1
ATOM 722 C C . PRO A 1 89 ? -14.656 10.531 10.789 1 94.19 89 PRO A C 1
ATOM 724 O O . PRO A 1 89 ? -15.438 9.688 11.234 1 94.19 89 PRO A O 1
ATOM 727 N N . VAL A 1 90 ? -14.492 10.727 9.547 1 91.06 90 VAL A N 1
ATOM 728 C CA . VAL A 1 90 ? -15.188 9.945 8.531 1 91.06 90 VAL A CA 1
ATOM 729 C C . VAL A 1 90 ? -14.719 8.492 8.594 1 91.06 90 VAL A C 1
ATOM 731 O O . VAL A 1 90 ? -15.539 7.566 8.586 1 91.06 90 VAL A O 1
ATOM 734 N N . ILE A 1 91 ? -13.445 8.281 8.695 1 91.5 91 ILE A N 1
ATOM 735 C CA . ILE A 1 91 ? -12.867 6.949 8.781 1 91.5 91 ILE A CA 1
ATOM 736 C C . ILE A 1 91 ? -13.367 6.242 10.039 1 91.5 91 ILE A C 1
ATOM 738 O O . ILE A 1 91 ? -13.688 5.051 10 1 91.5 91 ILE A O 1
ATOM 742 N N . ASP A 1 92 ? -13.469 6.969 11.102 1 93.38 92 ASP A N 1
ATOM 743 C CA . ASP A 1 92 ? -13.961 6.402 12.352 1 93.38 92 ASP A CA 1
ATOM 744 C C . ASP A 1 92 ? -15.398 5.91 12.203 1 93.38 92 ASP A C 1
ATOM 746 O O . ASP A 1 92 ? -15.734 4.805 12.648 1 93.38 92 ASP A O 1
ATOM 750 N N . VAL A 1 93 ? -16.234 6.727 11.617 1 90.88 93 VAL A N 1
ATOM 751 C CA . VAL A 1 93 ? -17.641 6.375 11.422 1 90.88 93 VAL A CA 1
ATOM 752 C C . VAL A 1 93 ? -17.734 5.152 10.508 1 90.88 93 VAL A C 1
ATOM 754 O O . VAL A 1 93 ? -18.516 4.23 10.781 1 90.88 93 VAL A O 1
ATOM 757 N N . MET A 1 94 ? -16.984 5.105 9.484 1 87.62 94 MET A N 1
ATOM 758 C CA . MET A 1 94 ? -16.984 3.98 8.555 1 87.62 94 MET A CA 1
ATOM 759 C C . MET A 1 94 ? -16.531 2.699 9.242 1 87.62 94 MET A C 1
ATOM 761 O O . MET A 1 94 ? -17.125 1.636 9.039 1 87.62 94 MET A O 1
ATOM 765 N N . SER A 1 95 ? -15.477 2.824 9.977 1 86.81 95 SER A N 1
ATOM 766 C CA . SER A 1 95 ? -14.961 1.665 10.703 1 86.81 95 SER A CA 1
ATOM 767 C C . SER A 1 95 ? -16.016 1.098 11.648 1 86.81 95 SER A C 1
ATOM 769 O O . SER A 1 95 ? -16.172 -0.121 11.75 1 86.81 95 SER A O 1
ATOM 771 N N . GLN A 1 96 ? -16.703 1.978 12.297 1 90.19 96 GLN A N 1
ATOM 772 C CA . GLN A 1 96 ? -17.75 1.556 13.211 1 90.19 96 GLN A CA 1
ATOM 773 C C . GLN A 1 96 ? -18.906 0.897 12.461 1 90.19 96 GLN A C 1
ATOM 775 O O . GLN A 1 96 ? -19.453 -0.109 12.906 1 90.19 96 GLN A O 1
ATOM 780 N N . LEU A 1 97 ? -19.281 1.429 11.352 1 85.19 97 LEU A N 1
ATOM 781 C CA . LEU A 1 97 ? -20.328 0.858 10.516 1 85.19 97 LEU A CA 1
ATOM 782 C C . LEU A 1 97 ? -19.953 -0.545 10.055 1 85.19 97 LEU A C 1
ATOM 784 O O . LEU A 1 97 ? -20.797 -1.449 10.055 1 85.19 97 LEU A O 1
ATOM 788 N N . TYR A 1 98 ? -18.734 -0.761 9.742 1 81.19 98 TYR A N 1
ATOM 789 C CA . TYR A 1 98 ? -18.281 -2.068 9.289 1 81.19 98 TYR A CA 1
ATOM 790 C C . TYR A 1 98 ? -18.312 -3.08 10.43 1 81.19 98 TYR A C 1
ATOM 792 O O . TYR A 1 98 ? -18.672 -4.242 10.227 1 81.19 98 TYR A O 1
ATOM 800 N N . LYS A 1 99 ? -17.859 -2.676 11.508 1 84.38 99 LYS A N 1
ATOM 801 C CA . LYS A 1 99 ? -17.906 -3.541 12.68 1 84.38 99 LYS A CA 1
ATOM 802 C C . LYS A 1 99 ? -19.328 -3.943 13.008 1 84.38 99 LYS A C 1
ATOM 804 O O . LYS A 1 99 ? -19.609 -5.105 13.32 1 84.38 99 LYS A O 1
ATOM 809 N N . ASP A 1 100 ? -20.219 -2.973 12.914 1 86.62 100 ASP A N 1
ATOM 810 C CA . ASP A 1 100 ? -21.625 -3.199 13.242 1 86.62 100 ASP A CA 1
ATOM 811 C C . ASP A 1 100 ? -22.266 -4.188 12.273 1 86.62 100 ASP A C 1
ATOM 813 O O . ASP A 1 100 ? -23.156 -4.945 12.648 1 86.62 100 ASP A O 1
ATOM 817 N N . LYS A 1 101 ? -21.766 -4.207 11.094 1 80.94 101 LYS A N 1
ATOM 818 C CA . LYS A 1 101 ? -22.344 -5.078 10.07 1 80.94 101 LYS A CA 1
ATOM 819 C C . LYS A 1 101 ? -21.594 -6.414 10.008 1 80.94 101 LYS A C 1
ATOM 821 O O . LYS A 1 101 ? -21.922 -7.27 9.18 1 80.94 101 LYS A O 1
ATOM 826 N N . GLY A 1 102 ? -20.625 -6.621 10.906 1 76.19 102 GLY A N 1
ATOM 827 C CA . GLY A 1 102 ? -19.875 -7.863 10.969 1 76.19 102 GLY A CA 1
ATOM 828 C C . GLY A 1 102 ? -18.922 -8.047 9.805 1 76.19 102 GLY A C 1
ATOM 829 O O . GLY A 1 102 ? -18.625 -9.172 9.414 1 76.19 102 GLY A O 1
ATOM 830 N N . LEU A 1 103 ? -18.672 -7 9.172 1 68.81 103 LEU A N 1
ATOM 831 C CA . LEU A 1 103 ? -17.828 -7.066 7.984 1 68.81 103 LEU A CA 1
ATOM 832 C C . LEU A 1 103 ? -16.359 -6.938 8.367 1 68.81 103 LEU A C 1
ATOM 834 O O . LEU A 1 103 ? -15.469 -7.133 7.527 1 68.81 103 LEU A O 1
ATOM 838 N N . ASP A 1 104 ? -16.141 -6.668 9.57 1 64.5 104 ASP A N 1
ATOM 839 C CA . ASP A 1 104 ? -14.773 -6.617 10.094 1 64.5 104 ASP A CA 1
ATOM 840 C C . ASP A 1 104 ? -14.352 -7.973 10.664 1 64.5 104 ASP A C 1
ATOM 842 O O . ASP A 1 104 ? -14.039 -8.078 11.852 1 64.5 104 ASP A O 1
ATOM 846 N N . THR A 1 105 ? -14.43 -8.984 9.797 1 62.38 105 THR A N 1
ATOM 847 C CA . THR A 1 105 ? -14.102 -10.312 10.312 1 62.38 105 THR A CA 1
ATOM 848 C C . THR A 1 105 ? -12.602 -10.562 10.227 1 62.38 105 THR A C 1
ATOM 850 O O . THR A 1 105 ? -11.922 -10.039 9.344 1 62.38 105 THR A O 1
ATOM 853 N N . ASP A 1 106 ? -12.031 -11.086 11.266 1 64.94 106 ASP A N 1
ATOM 854 C CA . ASP A 1 106 ? -10.617 -11.422 11.398 1 64.94 106 ASP A CA 1
ATOM 855 C C . ASP A 1 106 ? -10.219 -12.531 10.43 1 64.94 106 ASP A C 1
ATOM 857 O O . ASP A 1 106 ? -9.219 -13.219 10.633 1 64.94 106 ASP A O 1
ATOM 861 N N . GLU A 1 107 ? -10.961 -12.641 9.453 1 71.75 107 GLU A N 1
ATOM 862 C CA . GLU A 1 107 ? -10.57 -13.68 8.492 1 71.75 107 GLU A CA 1
ATOM 863 C C . GLU A 1 107 ? -9.422 -13.203 7.605 1 71.75 107 GLU A C 1
ATOM 865 O O . GLU A 1 107 ? -9.43 -12.07 7.129 1 71.75 107 GLU A O 1
ATOM 870 N N . LYS A 1 108 ? -8.484 -14.148 7.613 1 77.94 108 LYS A N 1
ATOM 871 C CA . LYS A 1 108 ? -7.266 -13.852 6.863 1 77.94 108 LYS A CA 1
ATOM 872 C C . LYS A 1 108 ? -7.445 -14.156 5.379 1 77.94 108 LYS A C 1
ATOM 874 O O . LYS A 1 108 ? -8.055 -15.164 5.02 1 77.94 108 LYS A O 1
ATOM 879 N N . VAL A 1 109 ? -6.988 -13.125 4.668 1 78.88 109 VAL A N 1
ATOM 880 C CA . VAL A 1 109 ? -7.059 -13.305 3.221 1 78.88 109 VAL A CA 1
ATOM 881 C C . VAL A 1 109 ? -5.68 -13.672 2.678 1 78.88 109 VAL A C 1
ATOM 883 O O . VAL A 1 109 ? -4.656 -13.344 3.287 1 78.88 109 VAL A O 1
ATOM 886 N N . LEU B 1 1 ? -7.531 -5.293 -1.901 1 80.88 1 LEU B N 1
ATOM 887 C CA . LEU B 1 1 ? -7.262 -6.625 -2.438 1 80.88 1 LEU B CA 1
ATOM 888 C C . LEU B 1 1 ? -7.16 -6.586 -3.959 1 80.88 1 LEU B C 1
ATOM 890 O O . LEU B 1 1 ? -6.316 -7.266 -4.547 1 80.88 1 LEU B O 1
ATOM 894 N N . ASN B 1 2 ? -7.949 -5.629 -4.504 1 90.31 2 ASN B N 1
ATOM 895 C CA . ASN B 1 2 ? -7.883 -5.547 -5.957 1 90.31 2 ASN B CA 1
ATOM 896 C C . ASN B 1 2 ? -6.531 -5.016 -6.426 1 90.31 2 ASN B C 1
ATOM 898 O O . ASN B 1 2 ? -6.008 -5.457 -7.449 1 90.31 2 ASN B O 1
ATOM 902 N N . PHE B 1 3 ? -6.055 -4.113 -5.656 1 94.56 3 PHE B N 1
ATOM 903 C CA . PHE B 1 3 ? -4.742 -3.566 -5.988 1 94.56 3 PHE B CA 1
ATOM 904 C C . PHE B 1 3 ? -3.676 -4.652 -5.949 1 94.56 3 PHE B C 1
ATOM 906 O O . PHE B 1 3 ? -2.916 -4.816 -6.906 1 94.56 3 PHE B O 1
ATOM 913 N N . LEU B 1 4 ? -3.639 -5.441 -4.91 1 95.44 4 LEU B N 1
ATOM 914 C CA . LEU B 1 4 ? -2.633 -6.484 -4.734 1 95.44 4 LEU B CA 1
ATOM 915 C C . LEU B 1 4 ? -2.76 -7.551 -5.816 1 95.44 4 LEU B C 1
ATOM 917 O O . LEU B 1 4 ? -1.752 -8.008 -6.359 1 95.44 4 LEU B O 1
ATOM 921 N N . ARG B 1 5 ? -3.957 -7.871 -6.066 1 96.06 5 ARG B N 1
ATOM 922 C CA . ARG B 1 5 ? -4.199 -8.844 -7.125 1 96.06 5 ARG B CA 1
ATOM 923 C C . ARG B 1 5 ? -3.645 -8.359 -8.461 1 96.06 5 ARG B C 1
ATOM 925 O O . ARG B 1 5 ? -2.906 -9.086 -9.133 1 96.06 5 ARG B O 1
ATOM 932 N N . THR B 1 6 ? -3.99 -7.148 -8.844 1 97.38 6 THR B N 1
ATOM 933 C CA . THR B 1 6 ? -3.555 -6.582 -10.117 1 97.38 6 THR B CA 1
ATOM 934 C C . THR B 1 6 ? -2.037 -6.422 -10.141 1 97.38 6 THR B C 1
ATOM 936 O O . THR B 1 6 ? -1.393 -6.738 -11.148 1 97.38 6 THR B O 1
ATOM 939 N N . PHE B 1 7 ? -1.471 -5.965 -9.047 1 97.56 7 PHE B N 1
ATOM 940 C CA . PHE B 1 7 ? -0.026 -5.836 -8.906 1 97.56 7 PHE B CA 1
ATOM 941 C C . PHE B 1 7 ? 0.667 -7.168 -9.164 1 97.56 7 PHE B C 1
ATOM 943 O O . PHE B 1 7 ? 1.577 -7.25 -9.992 1 97.56 7 PHE B O 1
ATOM 950 N N . MET B 1 8 ? 0.196 -8.242 -8.547 1 97.94 8 MET B N 1
ATOM 951 C CA . MET B 1 8 ? 0.804 -9.562 -8.695 1 97.94 8 MET B CA 1
ATOM 952 C C . MET B 1 8 ? 0.617 -10.094 -10.109 1 97.94 8 MET B C 1
ATOM 954 O O . MET B 1 8 ? 1.518 -10.727 -10.664 1 97.94 8 MET B O 1
ATOM 958 N N . GLN B 1 9 ? -0.551 -9.82 -10.641 1 98.19 9 GLN B N 1
ATOM 959 C CA . GLN B 1 9 ? -0.825 -10.281 -12 1 98.19 9 GLN B CA 1
ATOM 960 C C . GLN B 1 9 ? 0.151 -9.664 -12.992 1 98.19 9 GLN B C 1
ATOM 962 O O . GLN B 1 9 ? 0.695 -10.367 -13.852 1 98.19 9 GLN B O 1
ATOM 967 N N . ILE B 1 10 ? 0.384 -8.398 -12.914 1 98.19 10 ILE B N 1
ATOM 968 C CA . ILE B 1 10 ? 1.287 -7.707 -13.828 1 98.19 10 ILE B CA 1
ATOM 969 C C . ILE B 1 10 ? 2.719 -8.188 -13.602 1 98.19 10 ILE B C 1
ATOM 971 O O . ILE B 1 10 ? 3.447 -8.461 -14.555 1 98.19 10 ILE B O 1
ATOM 975 N N . LEU B 1 11 ? 3.119 -8.328 -12.344 1 97.75 11 LEU B N 1
ATOM 976 C CA . LEU B 1 11 ? 4.461 -8.789 -12.016 1 97.75 11 LEU B CA 1
ATOM 977 C C . LEU B 1 11 ? 4.711 -10.18 -12.586 1 97.75 11 LEU B C 1
ATOM 979 O O . LEU B 1 11 ? 5.734 -10.422 -13.234 1 97.75 11 LEU B O 1
ATOM 983 N N . ILE B 1 12 ? 3.775 -11.078 -12.383 1 97.94 12 ILE B N 1
ATOM 984 C CA . ILE B 1 12 ? 3.881 -12.453 -12.859 1 97.94 12 ILE B CA 1
ATOM 985 C C . ILE B 1 12 ? 3.973 -12.461 -14.383 1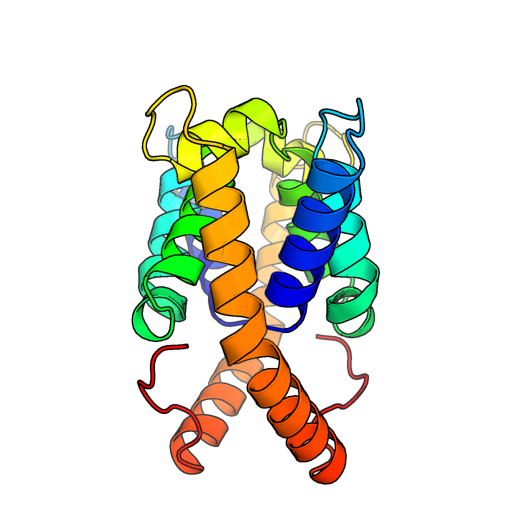 97.94 12 ILE B C 1
ATOM 987 O O . ILE B 1 12 ? 4.82 -13.156 -14.953 1 97.94 12 ILE B O 1
ATOM 991 N N . LYS B 1 13 ? 3.045 -11.727 -14.992 1 98.12 13 LYS B N 1
ATOM 992 C CA . LYS B 1 13 ? 3.037 -11.664 -16.453 1 98.12 13 LYS B CA 1
ATOM 993 C C . LYS B 1 13 ? 4.387 -11.195 -16.984 1 98.12 13 LYS B C 1
ATOM 995 O O . LYS B 1 13 ? 4.941 -11.812 -17.906 1 98.12 13 LYS B O 1
ATOM 1000 N N . GLU B 1 14 ? 4.895 -10.164 -16.469 1 97 14 GLU B N 1
ATOM 1001 C CA . GLU B 1 14 ? 6.172 -9.633 -16.938 1 97 14 GLU B CA 1
ATOM 1002 C C . GLU B 1 14 ? 7.305 -10.633 -16.688 1 97 14 GLU B C 1
ATOM 1004 O O . GLU B 1 14 ? 8.203 -10.781 -17.531 1 97 14 GLU B O 1
ATOM 1009 N N . TYR B 1 15 ? 7.258 -11.203 -15.547 1 96.38 15 TYR B N 1
ATOM 1010 C CA . TYR B 1 15 ? 8.266 -12.203 -15.234 1 96.38 15 TYR B CA 1
ATOM 1011 C C . TYR B 1 15 ? 8.234 -13.352 -16.234 1 96.38 15 TYR B C 1
ATOM 1013 O O . TYR B 1 15 ? 9.273 -13.773 -16.75 1 96.38 15 TYR B O 1
ATOM 1021 N N . ARG B 1 16 ? 7.039 -13.844 -16.516 1 97.19 16 ARG B N 1
ATOM 1022 C CA . ARG B 1 16 ? 6.859 -14.977 -17.422 1 97.19 16 ARG B CA 1
ATOM 1023 C C . ARG B 1 16 ? 7.223 -14.609 -18.859 1 97.19 16 ARG B C 1
ATOM 1025 O O . ARG B 1 16 ? 7.723 -15.453 -19.609 1 97.19 16 ARG B O 1
ATOM 1032 N N . GLU B 1 17 ? 7.059 -13.391 -19.234 1 97.19 17 GLU B N 1
ATOM 1033 C CA . GLU B 1 17 ? 7.379 -12.922 -20.578 1 97.19 17 GLU B CA 1
ATOM 1034 C C . GLU B 1 17 ? 8.867 -12.641 -20.719 1 97.19 17 GLU B C 1
ATOM 1036 O O . GLU B 1 17 ? 9.352 -12.375 -21.828 1 97.19 17 GLU B O 1
ATOM 1041 N N . GLY B 1 18 ? 9.578 -12.68 -19.688 1 94.75 18 GLY B N 1
ATOM 1042 C CA . GLY B 1 18 ? 11.008 -12.422 -19.734 1 94.75 18 GLY B CA 1
ATOM 1043 C C . GLY B 1 18 ? 11.336 -10.961 -19.984 1 94.75 18 GLY B C 1
ATOM 1044 O O . GLY B 1 18 ? 12.289 -10.641 -20.688 1 94.75 18 GLY B O 1
ATOM 1045 N N . SER B 1 19 ? 10.523 -10.117 -19.422 1 92.94 19 SER B N 1
ATOM 1046 C CA . SER B 1 19 ? 10.75 -8.688 -19.578 1 92.94 19 SER B CA 1
ATOM 1047 C C . SER B 1 19 ? 12.117 -8.273 -19.047 1 92.94 19 SER B C 1
ATOM 1049 O O . SER B 1 19 ? 12.547 -8.758 -18 1 92.94 19 SER B O 1
ATOM 1051 N N . LYS B 1 20 ? 12.734 -7.316 -19.719 1 92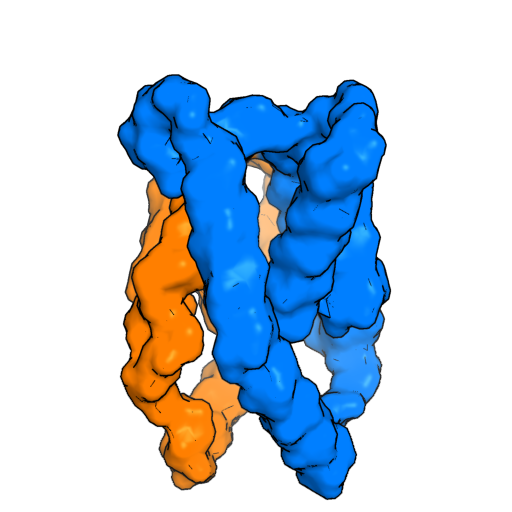.56 20 LYS B N 1
ATOM 1052 C CA . LYS B 1 20 ? 14.039 -6.809 -19.297 1 92.56 20 LYS B CA 1
ATOM 1053 C C . LYS B 1 20 ? 13.891 -5.574 -18.406 1 92.56 20 LYS B C 1
ATOM 1055 O O . LYS B 1 20 ? 14.875 -5.07 -17.859 1 92.56 20 LYS B O 1
ATOM 1060 N N . GLU B 1 21 ? 12.648 -5.145 -18.281 1 90 21 GLU B N 1
ATOM 1061 C CA . GLU B 1 21 ? 12.398 -4 -17.422 1 90 21 GLU B CA 1
ATOM 1062 C C . GLU B 1 21 ? 12.625 -4.359 -15.945 1 90 21 GLU B C 1
ATOM 1064 O O . GLU B 1 21 ? 12 -5.285 -15.43 1 90 21 GLU B O 1
ATOM 1069 N N . GLU B 1 22 ? 13.484 -3.549 -15.312 1 90.69 22 GLU B N 1
ATOM 1070 C CA . GLU B 1 22 ? 13.859 -3.902 -13.945 1 90.69 22 GLU B CA 1
ATOM 1071 C C . GLU B 1 22 ? 13.062 -3.086 -12.93 1 90.69 22 GLU B C 1
ATOM 1073 O O . GLU B 1 22 ? 12.75 -3.574 -11.844 1 90.69 22 GLU B O 1
ATOM 1078 N N . SER B 1 23 ? 12.742 -1.894 -13.352 1 92.62 23 SER B N 1
ATOM 1079 C CA . SER B 1 23 ? 11.984 -1.066 -12.414 1 92.62 23 SER B CA 1
ATOM 1080 C C . SER B 1 23 ? 10.555 -1.567 -12.258 1 92.62 23 SER B C 1
ATOM 1082 O O . SER B 1 23 ? 9.906 -1.916 -13.242 1 92.62 23 SER B O 1
ATOM 1084 N N . MET B 1 24 ? 10.047 -1.589 -11.039 1 95.81 24 MET B N 1
ATOM 1085 C CA . MET B 1 24 ? 8.688 -2.043 -10.781 1 95.81 24 MET B CA 1
ATOM 1086 C C . MET B 1 24 ? 7.723 -0.863 -10.711 1 95.81 24 MET B C 1
ATOM 1088 O O . MET B 1 24 ? 6.527 -1.044 -10.461 1 95.81 24 MET B O 1
ATOM 1092 N N . LYS B 1 25 ? 8.203 0.334 -10.883 1 94.94 25 LYS B N 1
ATOM 1093 C CA . LYS B 1 25 ? 7.379 1.535 -10.781 1 94.94 25 LYS B CA 1
ATOM 1094 C C . LYS B 1 25 ? 6.156 1.442 -11.688 1 94.94 25 LYS B C 1
ATOM 1096 O O . LYS B 1 25 ? 5.039 1.766 -11.273 1 94.94 25 LYS B O 1
ATOM 1101 N N . HIS B 1 26 ? 6.398 1.022 -12.891 1 96.69 26 HIS B N 1
ATOM 1102 C CA . HIS B 1 26 ? 5.293 0.962 -13.844 1 96.69 26 HIS B CA 1
ATOM 1103 C C . HIS B 1 26 ? 4.266 -0.085 -13.422 1 96.69 26 HIS B C 1
ATOM 1105 O O . HIS B 1 26 ? 3.072 0.074 -13.688 1 96.69 26 HIS B O 1
ATOM 1111 N N . ILE B 1 27 ? 4.684 -1.182 -12.773 1 97.12 27 ILE B N 1
ATOM 1112 C CA . ILE B 1 27 ? 3.779 -2.219 -12.289 1 97.12 27 ILE B CA 1
ATOM 1113 C C . ILE B 1 27 ? 2.891 -1.655 -11.188 1 97.12 27 ILE B C 1
ATOM 1115 O O . ILE B 1 27 ? 1.666 -1.796 -11.234 1 97.12 27 ILE B O 1
ATOM 1119 N N . ILE B 1 28 ? 3.543 -0.941 -10.242 1 96.88 28 ILE B N 1
ATOM 1120 C CA . ILE B 1 28 ? 2.836 -0.357 -9.109 1 96.88 28 ILE B CA 1
ATOM 1121 C C . ILE B 1 28 ? 1.858 0.707 -9.602 1 96.88 28 ILE B C 1
ATOM 1123 O O . ILE B 1 28 ? 0.687 0.71 -9.219 1 96.88 28 ILE B O 1
ATOM 1127 N N . ASN B 1 29 ? 2.271 1.539 -10.477 1 97.06 29 ASN B N 1
ATOM 1128 C CA . ASN B 1 29 ? 1.434 2.619 -10.984 1 97.06 29 ASN B CA 1
ATOM 1129 C C . ASN B 1 29 ? 0.277 2.084 -11.828 1 97.06 29 ASN B C 1
ATOM 1131 O O . ASN B 1 29 ? -0.836 2.607 -11.758 1 97.06 29 ASN B O 1
ATOM 1135 N N . ALA B 1 30 ? 0.543 1.071 -12.641 1 97.44 30 ALA B N 1
ATOM 1136 C CA . ALA B 1 30 ? -0.521 0.48 -13.445 1 97.44 30 ALA B CA 1
ATOM 1137 C C . ALA B 1 30 ? -1.602 -0.136 -12.562 1 97.44 30 ALA B C 1
ATOM 1139 O O . ALA B 1 30 ? -2.795 0.034 -12.82 1 97.44 30 ALA B O 1
ATOM 1140 N N . ALA B 1 31 ? -1.146 -0.865 -11.547 1 97.44 31 ALA B N 1
ATOM 1141 C CA . ALA B 1 31 ? -2.107 -1.446 -10.609 1 97.44 31 ALA B CA 1
ATOM 1142 C C . ALA B 1 31 ? -2.912 -0.359 -9.906 1 97.44 31 ALA B C 1
ATOM 1144 O O . ALA B 1 31 ? -4.129 -0.481 -9.75 1 97.44 31 ALA B O 1
ATOM 1145 N N . TYR B 1 32 ? -2.283 0.715 -9.523 1 96.81 32 TYR B N 1
ATOM 1146 C CA . TYR B 1 32 ? -2.926 1.831 -8.844 1 96.81 32 TYR B CA 1
ATOM 1147 C C . TYR B 1 32 ? -3.963 2.496 -9.742 1 96.81 32 TYR B C 1
ATOM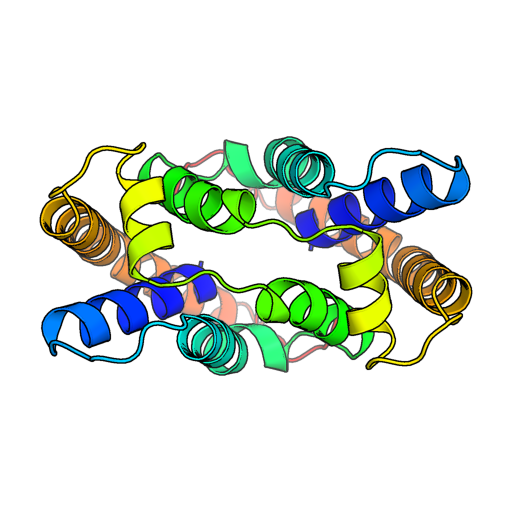 1149 O O . TYR B 1 32 ? -5.102 2.719 -9.32 1 96.81 32 TYR B O 1
ATOM 1157 N N . GLU B 1 33 ? -3.594 2.803 -10.945 1 97.31 33 GLU B N 1
ATOM 1158 C CA . GLU B 1 33 ? -4.477 3.457 -11.906 1 97.31 33 GLU B CA 1
ATOM 1159 C C . GLU B 1 33 ? -5.711 2.607 -12.188 1 97.31 33 GLU B C 1
ATOM 1161 O O . GLU B 1 33 ? -6.82 3.135 -12.297 1 97.31 33 GLU B O 1
ATOM 1166 N N . ALA B 1 34 ? -5.547 1.343 -12.141 1 96.44 34 ALA B N 1
ATOM 1167 C CA . ALA B 1 34 ? -6.629 0.44 -12.523 1 96.44 34 ALA B CA 1
ATOM 1168 C C . ALA B 1 34 ? -7.574 0.185 -11.352 1 96.44 34 ALA B C 1
ATOM 1170 O O . ALA B 1 34 ? -8.711 -0.249 -11.539 1 96.44 34 ALA B O 1
ATOM 1171 N N . THR B 1 35 ? -7.145 0.462 -10.102 1 93.56 35 THR B N 1
ATOM 1172 C CA . THR B 1 35 ? -7.945 -0.08 -9.016 1 93.56 35 THR B CA 1
ATOM 1173 C C . THR B 1 35 ? -8.281 1.009 -8 1 93.56 35 THR B C 1
ATOM 1175 O O . THR B 1 35 ? -9.406 1.068 -7.496 1 93.56 35 THR B O 1
ATOM 1178 N N . LEU B 1 36 ? -7.273 1.89 -7.672 1 92.69 36 LEU B N 1
ATOM 1179 C CA . LEU B 1 36 ? -7.457 2.717 -6.48 1 92.69 36 LEU B CA 1
ATOM 1180 C C . LEU B 1 36 ? -7.559 4.191 -6.855 1 92.69 36 LEU B C 1
ATOM 1182 O O . LEU B 1 36 ? -8.242 4.961 -6.18 1 92.69 36 LEU B O 1
ATOM 1186 N N . LYS B 1 37 ? -6.969 4.594 -7.891 1 94.94 37 LYS B N 1
ATOM 1187 C CA . LYS B 1 37 ? -6.777 6.004 -8.211 1 94.94 37 LYS B CA 1
ATOM 1188 C C . LYS B 1 37 ? -8.117 6.734 -8.305 1 94.94 37 LYS B C 1
ATOM 1190 O O . LYS B 1 37 ? -8.242 7.871 -7.848 1 94.94 37 LYS B O 1
ATOM 1195 N N . LYS B 1 38 ? -9.086 6.145 -8.781 1 92.88 38 LYS B N 1
ATOM 1196 C CA . LYS B 1 38 ? -10.367 6.785 -9.039 1 92.88 38 LYS B CA 1
ATOM 1197 C C . LYS B 1 38 ? -11.078 7.141 -7.738 1 92.88 38 LYS B C 1
ATOM 1199 O O . LYS B 1 38 ? -11.945 8.023 -7.719 1 92.88 38 LYS B O 1
ATOM 1204 N N . TYR B 1 39 ? -10.75 6.496 -6.645 1 90.69 39 TYR B N 1
ATOM 1205 C CA . TYR B 1 39 ? -11.406 6.734 -5.363 1 90.69 39 TYR B CA 1
ATOM 1206 C C . TYR B 1 39 ? -10.602 7.711 -4.512 1 90.69 39 TYR B C 1
ATOM 1208 O O . TYR B 1 39 ? -11.07 8.148 -3.457 1 90.69 39 TYR B O 1
ATOM 1216 N N . HIS B 1 40 ? -9.359 8.07 -4.941 1 92.38 40 HIS B N 1
ATOM 1217 C CA . HIS B 1 40 ? -8.438 8.828 -4.102 1 92.38 40 HIS B CA 1
ATOM 1218 C C . HIS B 1 40 ? -8.367 10.281 -4.539 1 92.38 40 HIS B C 1
ATOM 1220 O O . HIS B 1 40 ? -8.188 10.57 -5.723 1 92.38 40 HIS B O 1
ATOM 1226 N N . GLY B 1 41 ? -8.578 11.203 -3.598 1 92.94 41 GLY B N 1
ATOM 1227 C CA . GLY B 1 41 ? -8.398 12.625 -3.857 1 92.94 41 GLY B CA 1
ATOM 1228 C C . GLY B 1 41 ? -6.941 13.031 -3.963 1 92.94 41 GLY B C 1
ATOM 1229 O O . GLY B 1 41 ? -6.051 12.18 -3.934 1 92.94 41 GLY B O 1
ATOM 1230 N N . PHE B 1 42 ? -6.785 14.281 -4.004 1 92.81 42 PHE B N 1
ATOM 1231 C CA . PHE B 1 42 ? -5.48 14.844 -4.324 1 92.81 42 PHE B CA 1
ATOM 1232 C C . PHE B 1 42 ? -4.449 14.469 -3.27 1 92.81 42 PHE B C 1
ATOM 1234 O O . PHE B 1 42 ? -3.338 14.047 -3.604 1 92.81 42 PHE B O 1
ATOM 1241 N N . ILE B 1 43 ? -4.75 14.539 -2.033 1 93.19 43 ILE B N 1
ATOM 1242 C CA . ILE B 1 43 ? -3.771 14.297 -0.979 1 93.19 43 ILE B CA 1
ATOM 1243 C C . ILE B 1 43 ? -3.381 12.82 -0.963 1 93.19 43 ILE B C 1
ATOM 1245 O O . ILE B 1 43 ? -2.197 12.484 -0.9 1 93.19 43 ILE B O 1
ATOM 1249 N N . VAL B 1 44 ? -4.32 11.93 -1.01 1 94.5 44 VAL B N 1
ATOM 1250 C CA . VAL B 1 44 ? -4.043 10.5 -0.981 1 94.5 44 VAL B CA 1
ATOM 1251 C C . VAL B 1 44 ? -3.219 10.102 -2.207 1 94.5 44 VAL B C 1
ATOM 1253 O O . VAL B 1 44 ? -2.279 9.312 -2.105 1 94.5 44 VAL B O 1
ATOM 1256 N N . LYS B 1 45 ? -3.533 10.695 -3.367 1 95.19 45 LYS B N 1
ATOM 1257 C CA . LYS B 1 45 ? -2.752 10.453 -4.578 1 95.19 45 LYS B CA 1
ATOM 1258 C C . LYS B 1 45 ? -1.308 10.914 -4.398 1 95.19 45 LYS B C 1
ATOM 1260 O O . LYS B 1 45 ? -0.376 10.25 -4.848 1 95.19 45 LYS B O 1
ATOM 1265 N N . LYS B 1 46 ? -1.156 11.969 -3.76 1 94.06 46 LYS B N 1
ATOM 1266 C CA . LYS B 1 46 ? 0.181 12.5 -3.506 1 94.06 46 LYS B CA 1
ATOM 1267 C C . LYS B 1 46 ? 0.956 11.594 -2.551 1 94.06 46 LYS B C 1
ATOM 1269 O O . LYS B 1 46 ? 2.141 11.328 -2.766 1 94.06 46 LYS B O 1
ATOM 1274 N N . VAL B 1 47 ? 0.34 11.133 -1.502 1 94 47 VAL B N 1
ATOM 1275 C CA . VAL B 1 47 ? 0.966 10.227 -0.551 1 94 47 VAL B CA 1
ATOM 1276 C C . VAL B 1 47 ? 1.396 8.945 -1.267 1 94 47 VAL B C 1
ATOM 1278 O O . VAL B 1 47 ? 2.514 8.461 -1.074 1 94 47 VAL B O 1
ATOM 1281 N N . PHE B 1 48 ? 0.509 8.469 -2.133 1 93.69 48 PHE B N 1
ATOM 1282 C CA . PHE B 1 48 ? 0.832 7.262 -2.879 1 93.69 48 PHE B CA 1
ATOM 1283 C C . PHE B 1 48 ? 2.006 7.5 -3.82 1 93.69 48 PHE B C 1
ATOM 1285 O O . PHE B 1 48 ? 2.908 6.668 -3.918 1 93.69 48 PHE B O 1
ATOM 1292 N N . SER B 1 49 ? 1.994 8.57 -4.492 1 91.25 49 SER B N 1
ATOM 1293 C CA . SER B 1 49 ? 3.059 8.898 -5.434 1 91.25 49 SER B CA 1
ATOM 1294 C C . SER B 1 49 ? 4.406 9 -4.734 1 91.25 49 SER B C 1
ATOM 1296 O O . SER B 1 49 ? 5.438 8.625 -5.297 1 91.25 49 SER B O 1
ATOM 1298 N N . GLY B 1 50 ? 4.449 9.477 -3.537 1 90.75 50 GLY B N 1
ATOM 1299 C CA . GLY B 1 50 ? 5.664 9.531 -2.738 1 90.75 50 GLY B CA 1
ATOM 1300 C C . GLY B 1 50 ? 6.281 8.164 -2.5 1 90.75 50 GLY B C 1
ATOM 1301 O O . GLY B 1 50 ? 7.508 8.023 -2.531 1 90.75 50 GLY B O 1
ATOM 1302 N N . VAL B 1 51 ? 5.453 7.211 -2.285 1 89.56 51 VAL B N 1
ATOM 1303 C CA . VAL B 1 51 ? 5.949 5.867 -2 1 89.56 51 VAL B CA 1
ATOM 1304 C C . VAL B 1 51 ? 6.312 5.164 -3.305 1 89.56 51 VAL B C 1
ATOM 1306 O O . VAL B 1 51 ? 7.398 4.586 -3.422 1 89.56 51 VAL B O 1
ATOM 1309 N N . SER B 1 52 ? 5.445 5.273 -4.309 1 90.94 52 SER B N 1
ATOM 1310 C CA . SER B 1 52 ? 5.637 4.574 -5.574 1 90.94 52 SER B CA 1
ATOM 1311 C C . SER B 1 52 ? 6.875 5.086 -6.309 1 90.94 52 SER B C 1
ATOM 1313 O O . SER B 1 52 ? 7.469 4.363 -7.109 1 90.94 52 SER B O 1
ATOM 1315 N N . GLY B 1 53 ? 7.289 6.262 -5.988 1 89.94 53 GLY B N 1
ATOM 1316 C CA . GLY B 1 53 ? 8.492 6.828 -6.586 1 89.94 53 GLY B CA 1
ATOM 1317 C C . GLY B 1 53 ? 9.758 6.121 -6.148 1 89.94 53 GLY B C 1
ATOM 1318 O O . GLY B 1 53 ? 10.812 6.281 -6.777 1 89.94 53 GLY B O 1
ATOM 1319 N N . PHE B 1 54 ? 9.648 5.375 -5.117 1 90.19 54 PHE B N 1
ATOM 1320 C CA . PHE B 1 54 ? 10.789 4.637 -4.59 1 90.19 54 PHE B CA 1
ATOM 1321 C C . PHE B 1 54 ? 10.594 3.137 -4.781 1 90.19 54 PHE B C 1
ATOM 1323 O O . PHE B 1 54 ? 11.078 2.336 -3.979 1 90.19 54 PHE B O 1
ATOM 1330 N N . ALA B 1 55 ? 9.891 2.797 -5.816 1 92.56 55 ALA B N 1
ATOM 1331 C CA . ALA B 1 55 ? 9.664 1.391 -6.137 1 92.56 55 ALA B CA 1
ATOM 1332 C C . ALA B 1 55 ? 10.984 0.642 -6.297 1 92.56 55 ALA B C 1
ATOM 1334 O O . ALA B 1 55 ? 11.945 1.177 -6.852 1 92.56 55 ALA B O 1
ATOM 1335 N N . PRO B 1 56 ? 10.992 -0.574 -5.863 1 94.38 56 PRO B N 1
ATOM 1336 C CA . PRO B 1 56 ? 12.211 -1.378 -6.004 1 94.38 56 PRO B CA 1
ATOM 1337 C C . PRO B 1 56 ? 12.43 -1.879 -7.43 1 94.38 56 PRO B C 1
ATOM 1339 O O . PRO B 1 56 ? 11.547 -1.723 -8.281 1 94.38 56 PRO B O 1
ATOM 1342 N N . TYR B 1 57 ? 13.672 -2.402 -7.559 1 94.75 57 TYR B N 1
ATOM 1343 C CA . TYR B 1 57 ? 13.922 -3.215 -8.742 1 94.75 57 TYR B CA 1
ATOM 1344 C C . TYR B 1 57 ? 13.352 -4.617 -8.57 1 94.75 57 TYR B C 1
ATOM 1346 O O . TYR B 1 57 ? 13.336 -5.16 -7.465 1 94.75 57 TYR B O 1
ATOM 1354 N N . ARG B 1 58 ? 12.969 -5.215 -9.711 1 95 58 ARG B N 1
ATOM 1355 C CA . ARG B 1 58 ? 12.305 -6.512 -9.695 1 95 58 ARG B CA 1
ATOM 1356 C C . ARG B 1 58 ? 13.18 -7.57 -9.031 1 95 58 ARG B C 1
ATOM 1358 O O . ARG B 1 58 ? 12.711 -8.336 -8.195 1 95 58 ARG B O 1
ATOM 1365 N N . LYS B 1 59 ? 14.461 -7.582 -9.406 1 93.94 59 LYS B N 1
ATOM 1366 C CA . LYS B 1 59 ? 15.375 -8.586 -8.859 1 93.94 59 LYS B CA 1
ATOM 1367 C C . LYS B 1 59 ? 15.492 -8.461 -7.348 1 93.94 59 LYS B C 1
ATOM 1369 O O . LYS B 1 59 ? 15.438 -9.461 -6.629 1 93.94 59 LYS B O 1
ATOM 1374 N N . ASP B 1 60 ? 15.633 -7.25 -6.887 1 95.19 60 ASP B N 1
ATOM 1375 C CA . ASP B 1 60 ? 15.758 -7.008 -5.453 1 95.19 60 ASP B CA 1
ATOM 1376 C C . ASP B 1 60 ? 14.461 -7.352 -4.727 1 95.19 60 ASP B C 1
ATOM 1378 O O . ASP B 1 60 ? 14.484 -7.891 -3.617 1 95.19 60 ASP B O 1
ATOM 1382 N N . TYR B 1 61 ? 13.367 -7.012 -5.309 1 96.56 61 TYR B N 1
ATOM 1383 C CA . TYR B 1 61 ? 12.062 -7.293 -4.723 1 96.56 61 TYR B CA 1
ATOM 1384 C C . TYR B 1 61 ? 11.844 -8.797 -4.574 1 96.56 61 TYR B C 1
ATOM 1386 O O . TYR B 1 61 ? 11.453 -9.266 -3.506 1 96.56 61 TYR B O 1
ATOM 1394 N N . LEU B 1 62 ? 12.102 -9.531 -5.613 1 95.88 62 LEU B N 1
ATOM 1395 C CA . LEU B 1 62 ? 11.906 -10.977 -5.578 1 95.88 62 LEU B CA 1
ATOM 1396 C C . LEU B 1 62 ? 12.867 -11.633 -4.59 1 95.88 62 LEU B C 1
ATOM 1398 O O . LEU B 1 62 ? 12.508 -12.602 -3.914 1 95.88 62 LEU B O 1
ATOM 1402 N N . LEU B 1 63 ? 14.094 -11.102 -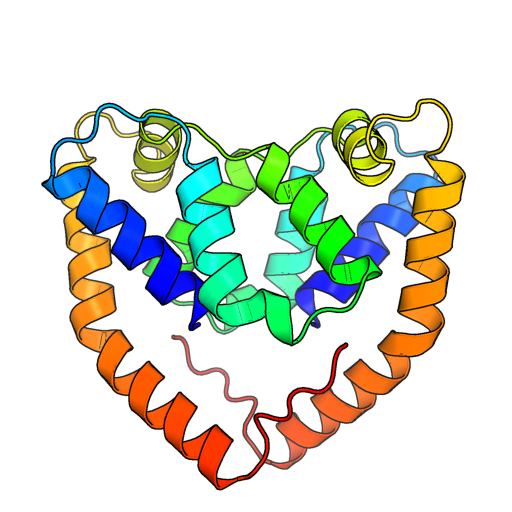4.543 1 95.38 63 LEU B N 1
ATOM 1403 C CA . LEU B 1 63 ? 15.055 -11.602 -3.568 1 95.38 63 LEU B CA 1
ATOM 1404 C C . LEU B 1 63 ? 14.555 -11.383 -2.146 1 95.38 63 LEU B C 1
ATOM 1406 O O . LEU B 1 63 ? 14.648 -12.281 -1.305 1 95.38 63 LEU B O 1
ATOM 1410 N N . LYS B 1 64 ? 13.977 -10.258 -1.943 1 94 64 LYS B N 1
ATOM 1411 C CA . LYS B 1 64 ? 13.438 -9.953 -0.623 1 94 64 LYS B CA 1
ATOM 1412 C C . LYS B 1 64 ? 12.273 -10.883 -0.277 1 94 64 LYS B C 1
ATOM 1414 O O . LYS B 1 64 ? 12.195 -11.391 0.843 1 94 64 LYS B O 1
ATOM 1419 N N . MET B 1 65 ? 11.445 -11.125 -1.217 1 95.12 65 MET B N 1
ATOM 1420 C CA . MET B 1 65 ? 10.297 -12.008 -0.999 1 95.12 65 MET B CA 1
ATOM 1421 C C . MET B 1 65 ? 10.758 -13.438 -0.727 1 95.12 65 MET B C 1
ATOM 1423 O O . MET B 1 65 ? 10.047 -14.203 -0.074 1 95.12 65 MET B O 1
ATOM 1427 N N . ALA B 1 66 ? 11.898 -13.703 -1.217 1 94.06 66 ALA B N 1
ATOM 1428 C CA . ALA B 1 66 ? 12.469 -15.031 -0.996 1 94.06 66 ALA B CA 1
ATOM 1429 C C . ALA B 1 66 ? 13.258 -15.078 0.307 1 94.06 66 ALA B C 1
ATOM 1431 O O . ALA B 1 66 ? 14.023 -16.016 0.545 1 94.06 66 ALA B O 1
ATOM 1432 N N . LEU B 1 67 ? 13.172 -14.047 1.09 1 91.25 67 LEU B N 1
ATOM 1433 C CA . LEU B 1 67 ? 13.852 -13.953 2.379 1 91.25 67 LEU B CA 1
ATOM 1434 C C . LEU B 1 67 ? 15.359 -13.984 2.201 1 91.25 67 LEU B C 1
ATOM 1436 O O . LEU B 1 67 ? 16.062 -14.609 2.994 1 91.25 67 LEU B O 1
ATOM 1440 N N . GLY B 1 68 ? 15.789 -13.445 1.072 1 91.38 68 GLY B N 1
ATOM 1441 C CA . GLY B 1 68 ? 17.219 -13.289 0.845 1 91.38 68 GLY B CA 1
ATOM 1442 C C . GLY B 1 68 ? 17.844 -14.508 0.19 1 91.38 68 GLY B C 1
ATOM 1443 O O . GLY B 1 68 ? 19.062 -14.531 -0.044 1 91.38 68 GLY B O 1
ATOM 1444 N N . LYS B 1 69 ? 17.062 -15.484 -0.076 1 93.12 69 LYS B N 1
ATOM 1445 C CA . LYS B 1 69 ? 17.594 -16.672 -0.722 1 93.12 69 LYS B CA 1
ATOM 1446 C C . LYS B 1 69 ? 17.703 -16.484 -2.232 1 93.12 69 LYS B C 1
ATOM 1448 O O . LYS B 1 69 ? 16.688 -16.266 -2.904 1 93.12 69 LYS B O 1
ATOM 1453 N N . GLU B 1 70 ? 18.891 -16.656 -2.699 1 92.62 70 GLU B N 1
ATOM 1454 C CA . GLU B 1 70 ? 19.141 -16.469 -4.125 1 92.62 70 GLU B CA 1
ATOM 1455 C C . GLU B 1 70 ? 18.594 -17.641 -4.941 1 92.62 70 GLU B C 1
ATOM 1457 O O . GLU B 1 70 ? 18.578 -18.781 -4.461 1 92.62 70 GLU B O 1
ATOM 1462 N N . GLY B 1 71 ? 18.141 -17.391 -6.133 1 93.06 71 GLY B N 1
ATOM 1463 C CA . GLY B 1 71 ? 17.703 -18.438 -7.047 1 93.06 71 GLY B CA 1
ATOM 1464 C C . GLY B 1 71 ? 16.312 -18.953 -6.754 1 93.06 71 GLY B C 1
ATOM 1465 O O . GLY B 1 71 ? 15.938 -20.047 -7.164 1 93.06 71 GLY B O 1
ATOM 1466 N N . GLN B 1 72 ? 15.539 -18.25 -5.992 1 94.75 72 GLN B N 1
ATOM 1467 C CA . GLN B 1 72 ? 14.211 -18.703 -5.609 1 94.75 72 GLN B CA 1
ATOM 1468 C C . GLN B 1 72 ? 13.125 -17.844 -6.262 1 94.75 72 GLN B C 1
ATOM 1470 O O . GLN B 1 72 ? 11.977 -17.859 -5.828 1 94.75 72 GLN B O 1
ATOM 1475 N N . GLU B 1 73 ? 13.492 -17.109 -7.285 1 94.5 73 GLU B N 1
ATOM 1476 C CA . GLU B 1 73 ? 12.539 -16.234 -7.965 1 94.5 73 GLU B CA 1
ATOM 1477 C C . GLU B 1 73 ? 11.359 -17.031 -8.523 1 94.5 73 GLU B C 1
ATOM 1479 O O . GLU B 1 73 ? 10.203 -16.625 -8.391 1 94.5 73 GLU B O 1
ATOM 1484 N N . GLU B 1 74 ? 11.648 -18.172 -9.078 1 96.69 74 GLU B N 1
ATOM 1485 C CA . GLU B 1 74 ? 10.609 -19.016 -9.664 1 96.69 74 GLU B CA 1
ATOM 1486 C C . GLU B 1 74 ? 9.617 -19.484 -8.602 1 96.69 74 GLU B C 1
ATOM 1488 O O . GLU B 1 74 ? 8.406 -19.5 -8.836 1 96.69 74 GLU B O 1
ATOM 1493 N N . GLN B 1 75 ? 10.148 -19.844 -7.496 1 97.19 75 GLN B N 1
ATOM 1494 C CA . GLN B 1 75 ? 9.273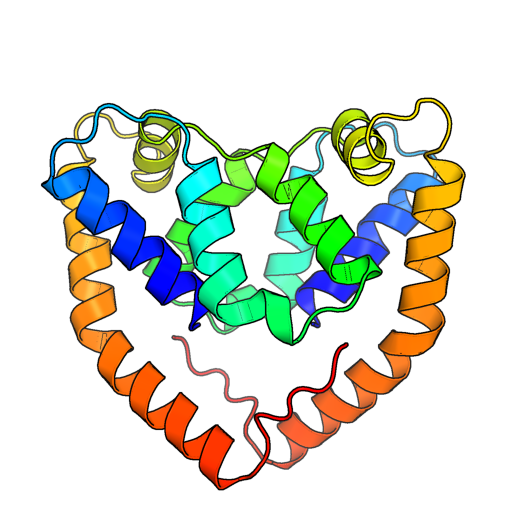 -20.297 -6.418 1 97.19 75 GLN B CA 1
ATOM 1495 C C . GLN B 1 75 ? 8.375 -19.172 -5.93 1 97.19 75 GLN B C 1
ATOM 1497 O O . GLN B 1 75 ? 7.195 -19.375 -5.641 1 97.19 75 GLN B O 1
ATOM 1502 N N . VAL B 1 76 ? 8.906 -18 -5.805 1 96.88 76 VAL B N 1
ATOM 1503 C CA . VAL B 1 76 ? 8.133 -16.828 -5.395 1 96.88 76 VAL B CA 1
ATOM 1504 C C . VAL B 1 76 ? 6.988 -16.594 -6.379 1 96.88 76 VAL B C 1
ATOM 1506 O O . VAL B 1 76 ? 5.844 -16.375 -5.973 1 96.88 76 VAL B O 1
ATOM 1509 N N . ILE B 1 77 ? 7.285 -16.656 -7.633 1 97.69 77 ILE B N 1
ATOM 1510 C CA . ILE B 1 77 ? 6.297 -16.453 -8.688 1 97.69 77 ILE B CA 1
ATOM 1511 C C . ILE B 1 77 ? 5.219 -17.531 -8.609 1 97.69 77 ILE B C 1
ATOM 1513 O O . ILE B 1 77 ? 4.027 -17.219 -8.68 1 97.69 77 ILE B O 1
ATOM 1517 N N . LYS B 1 78 ? 5.609 -18.719 -8.391 1 97.94 78 LYS B N 1
ATOM 1518 C CA . LYS B 1 78 ? 4.66 -19.828 -8.281 1 97.94 78 LYS B CA 1
ATOM 1519 C C . LYS B 1 78 ? 3.752 -19.656 -7.062 1 97.94 78 LYS B C 1
ATOM 1521 O O . LYS B 1 78 ? 2.559 -19.953 -7.125 1 97.94 78 LYS B O 1
ATOM 1526 N N . ASP B 1 79 ? 4.336 -19.234 -6.004 1 96.81 79 ASP B N 1
ATOM 1527 C CA . ASP B 1 79 ? 3.541 -18.969 -4.809 1 96.81 79 ASP B CA 1
ATOM 1528 C C . ASP B 1 79 ? 2.482 -17.906 -5.078 1 96.81 79 ASP B C 1
ATOM 1530 O O . ASP B 1 79 ? 1.336 -18.047 -4.645 1 96.81 79 ASP B O 1
ATOM 1534 N N . MET B 1 80 ? 2.857 -16.844 -5.773 1 97.12 80 MET B N 1
ATOM 1535 C CA . MET B 1 80 ? 1.915 -15.789 -6.113 1 97.12 80 MET B CA 1
ATOM 1536 C C . MET B 1 80 ? 0.826 -16.297 -7.047 1 97.12 80 MET B C 1
ATOM 1538 O O . MET B 1 80 ? -0.346 -15.953 -6.895 1 97.12 80 MET B O 1
ATOM 1542 N N . GLU B 1 81 ? 1.231 -17.109 -7.957 1 98.25 81 GLU B N 1
ATOM 1543 C CA . GLU B 1 81 ? 0.259 -17.703 -8.867 1 98.25 81 GLU B CA 1
ATOM 1544 C C . GLU B 1 81 ? -0.754 -18.562 -8.117 1 98.25 81 GLU B C 1
ATOM 1546 O O . GLU B 1 81 ? -1.958 -18.469 -8.375 1 98.25 81 GLU B O 1
ATOM 1551 N N . ALA B 1 82 ? -0.258 -19.375 -7.281 1 97.88 82 ALA B N 1
ATOM 1552 C CA . ALA B 1 82 ? -1.132 -20.25 -6.492 1 97.88 82 ALA B CA 1
ATOM 1553 C C . ALA B 1 82 ? -2.096 -19.422 -5.645 1 97.88 82 ALA B C 1
ATOM 1555 O O . ALA B 1 82 ? -3.279 -19.75 -5.543 1 97.88 82 ALA B O 1
ATOM 1556 N N . TYR B 1 83 ? -1.593 -18.406 -5.043 1 97.06 83 TYR B N 1
ATOM 1557 C CA . TYR B 1 83 ? -2.438 -17.516 -4.266 1 97.06 83 TYR B CA 1
ATOM 1558 C C . TYR B 1 83 ? -3.543 -16.922 -5.129 1 97.06 83 TYR B C 1
ATOM 1560 O O . TYR B 1 83 ? -4.711 -16.906 -4.734 1 97.06 83 TYR B O 1
ATOM 1568 N N . LEU B 1 84 ? -3.174 -16.406 -6.309 1 97.19 84 LEU B N 1
ATOM 1569 C CA . LEU B 1 84 ? -4.137 -15.766 -7.195 1 97.19 84 LEU B CA 1
ATOM 1570 C C . LEU B 1 84 ? -5.184 -16.766 -7.672 1 97.19 84 LEU B C 1
ATOM 1572 O O . LEU B 1 84 ? -6.355 -16.422 -7.84 1 97.19 84 LEU B O 1
ATOM 1576 N N . ASP B 1 85 ? -4.797 -17.984 -7.922 1 97.06 85 ASP B N 1
ATOM 1577 C CA . ASP B 1 85 ? -5.727 -19.016 -8.352 1 97.06 85 ASP B CA 1
ATOM 1578 C C . ASP B 1 85 ? -6.828 -19.234 -7.316 1 97.06 85 ASP B C 1
ATOM 1580 O O . ASP B 1 85 ? -7.98 -19.5 -7.672 1 97.06 85 ASP B O 1
ATOM 1584 N N . THR B 1 86 ? -6.461 -19.094 -6.086 1 94.81 86 THR B N 1
ATOM 1585 C CA . THR B 1 86 ? -7.398 -19.344 -4.996 1 94.81 86 THR B CA 1
ATOM 1586 C C . THR B 1 86 ? -8.164 -18.078 -4.645 1 94.81 86 THR B C 1
ATOM 1588 O O . THR B 1 86 ? -9.367 -18.125 -4.379 1 94.81 86 THR B O 1
ATOM 1591 N N . MET B 1 87 ? -7.547 -16.953 -4.695 1 93.81 87 MET B N 1
ATOM 1592 C CA . MET B 1 87 ? -8.117 -15.734 -4.121 1 93.81 87 MET B CA 1
ATOM 1593 C C . MET B 1 87 ? -8.859 -14.93 -5.18 1 93.81 87 MET B C 1
ATOM 1595 O O . MET B 1 87 ? -9.82 -14.219 -4.867 1 93.81 87 MET B O 1
ATOM 1599 N N . SER B 1 88 ? -8.5 -15.008 -6.445 1 93.56 88 SER B N 1
ATOM 1600 C CA . SER B 1 88 ? -9.078 -14.172 -7.488 1 93.56 88 SER B CA 1
ATOM 1601 C C . SER B 1 88 ? -10.586 -14.383 -7.59 1 93.56 88 SER B C 1
ATOM 1603 O O . SER B 1 88 ? -11.352 -13.414 -7.637 1 93.56 88 SER B O 1
ATOM 1605 N N . PRO B 1 89 ? -11.047 -15.641 -7.566 1 94.12 89 PRO B N 1
ATOM 1606 C CA . PRO B 1 89 ? -12.5 -15.828 -7.598 1 94.12 89 PRO B CA 1
ATOM 1607 C C . PRO B 1 89 ? -13.203 -15.219 -6.387 1 94.12 89 PRO B C 1
ATOM 1609 O O . PRO B 1 89 ? -14.32 -14.703 -6.508 1 94.12 89 PRO B O 1
ATOM 1612 N N . VAL B 1 90 ? -12.586 -15.289 -5.281 1 91.12 90 VAL B N 1
ATOM 1613 C CA . VAL B 1 90 ? -13.133 -14.719 -4.051 1 91.12 90 VAL B CA 1
ATOM 1614 C C . VAL B 1 90 ? -13.211 -13.203 -4.176 1 91.12 90 VAL B C 1
ATOM 1616 O O . VAL B 1 90 ? -14.234 -12.594 -3.852 1 91.12 90 VAL B O 1
ATOM 1619 N N . ILE B 1 91 ? -12.172 -12.594 -4.668 1 91.38 91 ILE B N 1
ATOM 1620 C CA . ILE B 1 91 ? -12.117 -11.148 -4.855 1 91.38 91 ILE B CA 1
ATOM 1621 C C . ILE B 1 91 ? -13.195 -10.711 -5.844 1 91.38 91 ILE B C 1
ATOM 1623 O O . ILE B 1 91 ? -13.859 -9.688 -5.641 1 91.38 91 ILE B O 1
ATOM 1627 N N . ASP B 1 92 ? -13.391 -11.484 -6.859 1 93.25 92 ASP B N 1
ATOM 1628 C CA . ASP B 1 92 ? -14.414 -11.172 -7.855 1 93.25 92 ASP B CA 1
ATOM 1629 C C . ASP B 1 92 ? -15.805 -11.164 -7.23 1 93.25 92 ASP B C 1
ATOM 1631 O O . ASP B 1 92 ? -16.594 -10.25 -7.48 1 93.25 92 ASP B O 1
ATOM 1635 N N . VAL B 1 93 ? -16.094 -12.172 -6.449 1 90.94 93 VAL B N 1
ATOM 1636 C CA . VAL B 1 93 ? -17.391 -12.289 -5.797 1 90.94 93 VAL B CA 1
ATOM 1637 C C . VAL B 1 93 ? -17.594 -11.117 -4.832 1 90.94 93 VAL B C 1
ATOM 1639 O O . VAL B 1 93 ? -18.656 -10.516 -4.789 1 90.94 93 VAL B O 1
ATOM 1642 N N . MET B 1 94 ? -16.609 -10.781 -4.098 1 87.62 94 MET B N 1
ATOM 1643 C CA . MET B 1 94 ? -16.672 -9.68 -3.146 1 87.62 94 MET B CA 1
ATOM 1644 C C . MET B 1 94 ? -16.906 -8.352 -3.869 1 87.62 94 MET B C 1
ATOM 1646 O O . MET B 1 94 ? -17.703 -7.531 -3.428 1 87.62 94 MET B O 1
ATOM 1650 N N . SER B 1 95 ? -16.156 -8.164 -4.918 1 86.75 95 SER B N 1
ATOM 1651 C CA . SER B 1 95 ? -16.297 -6.938 -5.699 1 86.75 95 SER B CA 1
ATOM 1652 C C . SER B 1 95 ? -17.734 -6.793 -6.227 1 86.75 95 SER B C 1
ATOM 1654 O O . SER B 1 95 ? -18.297 -5.695 -6.203 1 86.75 95 SER B O 1
ATOM 1656 N N . GLN B 1 96 ? -18.266 -7.875 -6.668 1 90.25 96 GLN B N 1
ATOM 1657 C CA . GLN B 1 96 ? -19.625 -7.863 -7.172 1 90.25 96 GLN B CA 1
ATOM 1658 C C . GLN B 1 96 ? -20.625 -7.578 -6.055 1 90.25 96 GLN B C 1
ATOM 1660 O O . GLN B 1 96 ? -21.594 -6.832 -6.25 1 90.25 96 GLN B O 1
ATOM 1665 N N . LEU B 1 97 ? -20.438 -8.148 -4.93 1 85.31 97 LEU B N 1
ATOM 1666 C CA . LEU B 1 97 ? -21.297 -7.914 -3.771 1 85.31 97 LEU B CA 1
ATOM 1667 C C . LEU B 1 97 ? -21.266 -6.441 -3.369 1 85.31 97 LEU B C 1
ATOM 1669 O O . LEU B 1 97 ? -22.312 -5.863 -3.051 1 85.31 97 LEU B O 1
ATOM 1673 N N . TYR B 1 98 ? -20.156 -5.828 -3.453 1 81.31 98 TYR B N 1
ATOM 1674 C CA . TYR B 1 98 ? -20.031 -4.422 -3.094 1 81.31 98 TYR B CA 1
ATOM 1675 C C . TYR B 1 98 ? -20.734 -3.531 -4.109 1 81.31 98 TYR B C 1
ATOM 1677 O O . TYR B 1 98 ? -21.375 -2.541 -3.738 1 81.31 98 TYR B O 1
ATOM 1685 N N . LYS B 1 99 ? -20.531 -3.826 -5.281 1 84.44 99 LYS B N 1
ATOM 1686 C CA . LYS B 1 99 ? -21.234 -3.084 -6.332 1 84.44 99 LYS B CA 1
ATOM 1687 C C . LYS B 1 99 ? -22.75 -3.188 -6.168 1 84.44 99 LYS B C 1
ATOM 1689 O O . LYS B 1 99 ? -23.453 -2.191 -6.301 1 84.44 99 LYS B O 1
ATOM 1694 N N . ASP B 1 100 ? -23.188 -4.383 -5.859 1 86.81 100 ASP B N 1
ATOM 1695 C CA . ASP B 1 100 ? -24.625 -4.641 -5.715 1 86.81 100 ASP B CA 1
ATOM 1696 C C . ASP B 1 100 ? -25.203 -3.869 -4.531 1 86.81 100 ASP B C 1
ATOM 1698 O O . ASP B 1 100 ? -26.359 -3.463 -4.559 1 86.81 100 ASP B O 1
ATOM 1702 N N . LYS B 1 101 ? -24.391 -3.637 -3.566 1 81.19 101 LYS B N 1
ATOM 1703 C CA . LYS B 1 101 ? -24.844 -2.947 -2.365 1 81.19 101 LYS B CA 1
ATOM 1704 C C . LYS B 1 101 ? -24.609 -1.443 -2.471 1 81.19 101 LYS B C 1
ATOM 1706 O O . LYS B 1 101 ? -24.906 -0.695 -1.536 1 81.19 101 LYS B O 1
ATOM 1711 N N . GLY B 1 102 ? -24.109 -0.967 -3.615 1 76.38 102 GLY B N 1
ATOM 1712 C CA . GLY B 1 102 ? -23.859 0.448 -3.846 1 76.38 102 GLY B CA 1
ATOM 1713 C C . GLY B 1 102 ? -22.703 0.996 -3.031 1 76.38 102 GLY B C 1
ATOM 1714 O O . GLY B 1 102 ? -22.688 2.182 -2.693 1 76.38 102 GLY B O 1
ATOM 1715 N N . LEU B 1 103 ? -21.938 0.124 -2.564 1 69 103 LEU B N 1
ATOM 1716 C CA . LEU B 1 103 ? -20.828 0.528 -1.708 1 69 103 LEU B CA 1
ATOM 1717 C C . LEU B 1 103 ? -19.609 0.882 -2.541 1 69 103 LEU B C 1
ATOM 1719 O O . LEU B 1 103 ? -18.625 1.396 -2.01 1 69 103 LEU B O 1
ATOM 1723 N N . ASP B 1 104 ? -19.703 0.644 -3.777 1 64.75 104 ASP B N 1
ATOM 1724 C CA . ASP B 1 104 ? -18.656 1.021 -4.711 1 64.75 104 ASP B CA 1
ATOM 1725 C C . ASP B 1 104 ? -18.906 2.408 -5.293 1 64.75 104 ASP B C 1
ATOM 1727 O O . ASP B 1 104 ? -19.047 2.561 -6.508 1 64.75 104 ASP B O 1
ATOM 1731 N N . THR B 1 105 ? -19.031 3.381 -4.379 1 62.38 105 THR B N 1
ATOM 1732 C CA . THR B 1 105 ? -19.344 4.715 -4.883 1 62.38 105 THR B CA 1
ATOM 1733 C C . THR B 1 105 ? -18.062 5.441 -5.305 1 62.38 105 THR B C 1
ATOM 1735 O O . THR B 1 105 ? -17 5.199 -4.754 1 62.38 105 THR B O 1
ATOM 1738 N N . ASP B 1 106 ? -18.094 6.082 -6.43 1 65.12 106 ASP B N 1
ATOM 1739 C CA . ASP B 1 106 ? -17 6.855 -7.016 1 65.12 106 ASP B CA 1
ATOM 1740 C C . ASP B 1 106 ? -16.672 8.078 -6.16 1 65.12 106 ASP B C 1
ATOM 1742 O O . ASP B 1 106 ? -16.062 9.031 -6.641 1 65.12 106 ASP B O 1
ATOM 1746 N N . GLU B 1 107 ? -17.031 8 -4.98 1 71.81 107 GLU B N 1
ATOM 1747 C CA . GLU B 1 107 ? -16.703 9.148 -4.148 1 71.81 107 GLU B CA 1
ATOM 1748 C C . GLU B 1 107 ? -15.234 9.109 -3.721 1 71.81 107 GLU B C 1
ATOM 1750 O O . GLU B 1 107 ? -14.719 8.062 -3.34 1 71.81 107 GLU B O 1
ATOM 1755 N N . LYS B 1 108 ? -14.695 10.297 -3.984 1 78.06 108 LYS B N 1
ATOM 1756 C CA . LYS B 1 108 ? -13.273 10.438 -3.697 1 78.06 108 LYS B CA 1
ATOM 1757 C C . LYS B 1 108 ? -13.039 10.758 -2.223 1 78.06 108 LYS B C 1
ATOM 1759 O O . LYS B 1 108 ? -13.773 11.547 -1.628 1 78.06 108 LYS B O 1
ATOM 1764 N N . VAL B 1 109 ? -12.055 9.961 -1.753 1 79.06 109 VAL B N 1
ATOM 1765 C CA . VAL B 1 109 ? -11.695 10.195 -0.356 1 79.06 109 VAL B CA 1
ATOM 1766 C C . VAL B 1 109 ? -10.398 10.992 -0.28 1 79.06 109 VAL B C 1
ATOM 1768 O O . VAL B 1 109 ? -9.586 10.953 -1.205 1 79.06 109 VAL B O 1
#